Protein AF-A0A954I321-F1 (afdb_monomer_lite)

Structure (mmCIF, N/CA/C/O backbone):
data_AF-A0A954I321-F1
#
_entry.id   AF-A0A954I321-F1
#
loop_
_atom_site.group_PDB
_atom_site.id
_atom_site.type_symbol
_atom_site.label_atom_id
_atom_site.label_alt_id
_atom_site.label_comp_id
_atom_site.label_asym_id
_atom_site.label_entity_id
_atom_site.label_seq_id
_atom_site.pdbx_PDB_ins_code
_atom_site.Cartn_x
_atom_site.Cartn_y
_atom_site.Cartn_z
_atom_site.occupancy
_atom_site.B_iso_or_equiv
_atom_site.auth_seq_id
_atom_site.auth_comp_id
_atom_site.auth_asym_id
_atom_site.auth_atom_id
_atom_site.pdbx_PDB_model_num
ATOM 1 N N . MET A 1 1 ? -7.461 12.274 30.705 1.00 54.62 1 MET A N 1
ATOM 2 C CA . MET A 1 1 ? -8.128 13.577 30.945 1.00 54.62 1 MET A CA 1
ATOM 3 C C . MET A 1 1 ? -9.651 13.467 30.962 1.00 54.62 1 MET A C 1
ATOM 5 O O . MET A 1 1 ? -10.232 14.016 31.884 1.00 54.62 1 MET A O 1
ATOM 9 N N . GLN A 1 2 ? -10.307 12.741 30.042 1.00 60.50 2 GLN A N 1
ATOM 10 C CA . GLN A 1 2 ? -11.775 12.579 30.062 1.00 60.50 2 GLN A CA 1
ATOM 11 C C . GLN A 1 2 ? -12.309 11.975 31.377 1.00 60.50 2 GLN A C 1
ATOM 13 O O . GLN A 1 2 ? -13.097 12.631 32.052 1.00 60.50 2 GLN A O 1
ATOM 18 N N . HIS A 1 3 ? -11.815 10.805 31.808 1.00 60.19 3 HIS A N 1
ATOM 19 C CA . HIS A 1 3 ? -12.262 10.179 33.068 1.00 60.19 3 HIS A CA 1
ATOM 20 C C . HIS A 1 3 ? -11.959 11.001 34.330 1.00 60.19 3 HIS A C 1
ATOM 22 O O . HIS A 1 3 ? -12.597 10.816 35.358 1.00 60.19 3 HIS A O 1
ATOM 28 N N . SER A 1 4 ? -11.004 11.929 34.267 1.00 68.81 4 SER A N 1
ATOM 29 C CA . SER A 1 4 ? -10.646 12.781 35.406 1.00 68.81 4 SER A CA 1
ATOM 30 C C . SER A 1 4 ? -11.582 13.983 35.568 1.00 68.81 4 SER A C 1
ATOM 32 O O . SER A 1 4 ? -11.645 14.549 36.652 1.00 68.81 4 SER A O 1
ATOM 34 N N . VAL A 1 5 ? -12.274 14.396 34.497 1.00 75.25 5 VAL A N 1
ATOM 35 C CA . VAL A 1 5 ? -13.103 15.616 34.469 1.00 75.25 5 VAL A CA 1
ATOM 36 C C . VAL A 1 5 ? -14.595 15.290 34.342 1.00 75.25 5 VAL A C 1
ATOM 38 O O . VAL A 1 5 ? -15.417 15.978 34.940 1.00 75.25 5 VAL A O 1
ATOM 41 N N . ALA A 1 6 ? -14.961 14.250 33.586 1.00 79.75 6 ALA A N 1
ATOM 42 C CA . ALA A 1 6 ? -16.349 13.825 33.395 1.00 79.75 6 ALA A CA 1
ATOM 43 C C . ALA A 1 6 ? -16.426 12.322 33.041 1.00 79.75 6 ALA A C 1
ATOM 45 O O . ALA A 1 6 ? -16.662 11.989 31.878 1.00 79.75 6 ALA A O 1
ATOM 46 N N . PRO A 1 7 ? -16.216 11.415 34.015 1.00 75.25 7 PRO A N 1
ATOM 47 C CA . PRO A 1 7 ? -16.131 9.970 33.773 1.00 75.25 7 PRO A CA 1
ATOM 48 C C . PRO A 1 7 ? -17.403 9.359 33.180 1.00 75.25 7 PRO A C 1
ATOM 50 O O . PRO A 1 7 ? -17.304 8.435 32.390 1.00 75.25 7 PRO A O 1
ATOM 53 N N . GLU A 1 8 ? -18.571 9.920 33.490 1.00 82.69 8 GLU A N 1
ATOM 54 C CA . GLU A 1 8 ? -19.870 9.406 33.031 1.00 82.69 8 GLU A CA 1
ATOM 55 C C . GLU A 1 8 ? -20.258 9.863 31.613 1.00 82.69 8 GLU A C 1
ATOM 57 O O . GLU A 1 8 ? -21.309 9.482 31.096 1.00 82.69 8 GLU A O 1
ATOM 62 N N . ARG A 1 9 ? -19.475 10.747 30.973 1.00 88.62 9 ARG A N 1
ATOM 63 C CA . ARG A 1 9 ? -19.802 11.233 29.623 1.00 88.62 9 ARG A CA 1
ATOM 64 C C . ARG A 1 9 ? -19.187 10.309 28.568 1.00 88.62 9 ARG A C 1
ATOM 66 O O . ARG A 1 9 ? -17.966 10.140 28.593 1.00 88.62 9 ARG A O 1
ATOM 73 N N . PRO A 1 10 ? -19.973 9.808 27.593 1.00 91.50 10 PRO A N 1
ATOM 74 C CA . PRO A 1 10 ? -19.433 9.012 26.494 1.00 91.50 10 PRO A CA 1
ATOM 75 C C . PRO A 1 10 ? -18.486 9.849 25.624 1.00 91.50 10 PRO A C 1
ATOM 77 O O . PRO A 1 10 ? -18.586 11.081 25.586 1.00 91.50 10 PRO A O 1
ATOM 80 N N . PHE A 1 11 ? -17.581 9.179 24.905 1.00 92.06 11 PHE A N 1
ATOM 81 C CA . PHE A 1 11 ? -16.693 9.826 23.939 1.00 92.06 11 PHE A CA 1
ATOM 82 C C . PHE A 1 11 ? -17.147 9.630 22.493 1.00 92.06 11 PHE A C 1
ATOM 84 O O . PHE A 1 11 ? -17.807 8.656 22.143 1.00 92.06 11 PHE A O 1
ATOM 91 N N . LEU A 1 12 ? -16.708 10.559 21.646 1.00 94.06 12 LEU A N 1
ATOM 92 C CA . LEU A 1 12 ? -16.596 10.372 20.207 1.00 94.06 12 LEU A CA 1
ATOM 93 C C . LEU A 1 12 ? -15.129 10.584 19.840 1.00 94.06 12 LEU A C 1
ATOM 95 O O . LEU A 1 12 ? -14.577 11.653 20.103 1.00 94.06 12 LEU A O 1
ATOM 99 N N . LEU A 1 13 ? -14.511 9.581 19.221 1.00 94.06 13 LEU A N 1
ATOM 100 C CA . LEU A 1 13 ? -13.160 9.677 18.685 1.00 94.06 13 LEU A CA 1
ATOM 101 C C . LEU A 1 13 ? -13.208 9.503 17.171 1.00 94.06 13 LEU A C 1
ATOM 103 O O . LEU A 1 13 ? -13.603 8.451 16.676 1.00 94.06 13 LEU A O 1
ATOM 107 N N . TYR A 1 14 ? -12.763 10.528 16.447 1.00 95.06 14 TYR A N 1
ATOM 108 C CA . TYR A 1 14 ? -12.500 10.433 15.018 1.00 95.06 14 TYR A CA 1
ATOM 109 C C . TYR A 1 14 ? -10.992 10.346 14.795 1.00 95.06 14 TYR A C 1
ATOM 111 O O . TYR A 1 14 ? -10.272 11.331 14.960 1.00 95.06 14 TYR A O 1
ATOM 119 N N . PHE A 1 15 ? -10.515 9.148 14.467 1.00 94.12 15 PHE A N 1
ATOM 120 C CA . PHE A 1 15 ? -9.099 8.866 14.259 1.00 94.12 15 PHE A CA 1
ATOM 121 C C . PHE A 1 15 ? -8.835 8.606 12.774 1.00 94.12 15 PHE A C 1
ATOM 123 O O . PHE A 1 15 ? -9.161 7.540 12.260 1.00 94.12 15 PHE A O 1
ATOM 130 N N . SER A 1 16 ? -8.268 9.600 12.086 1.00 93.31 16 SER A N 1
ATOM 131 C CA . SER A 1 16 ? -7.937 9.551 10.656 1.00 93.31 16 SER A CA 1
ATOM 132 C C . SER A 1 16 ? -6.435 9.755 10.461 1.00 93.31 16 SER A C 1
ATOM 134 O O . SER A 1 16 ? -5.912 10.863 10.563 1.00 93.31 16 SER A O 1
ATOM 136 N N . THR A 1 17 ? -5.711 8.662 10.232 1.00 90.31 17 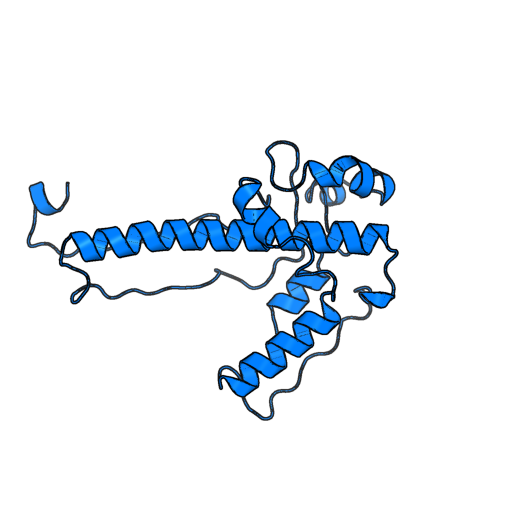THR A N 1
ATOM 137 C CA . THR A 1 17 ? -4.273 8.715 9.945 1.00 90.31 17 THR A CA 1
ATOM 138 C C . THR A 1 17 ? -4.029 9.062 8.482 1.00 90.31 17 THR A C 1
ATOM 140 O O . THR A 1 17 ? -4.807 8.668 7.624 1.00 90.31 17 THR A O 1
ATOM 143 N N . GLY A 1 18 ? -2.895 9.695 8.171 1.00 89.81 18 GLY A N 1
ATOM 144 C CA . GLY A 1 18 ? -2.443 9.833 6.779 1.00 89.81 18 GLY A CA 1
ATOM 145 C C . GLY A 1 18 ? -1.926 8.525 6.159 1.00 89.81 18 GLY A C 1
ATOM 146 O O . GLY A 1 18 ? -1.677 8.473 4.961 1.00 89.81 18 GLY A O 1
ATOM 147 N N . GLY A 1 19 ? -1.733 7.469 6.959 1.00 91.50 19 GLY A N 1
ATOM 148 C CA . GLY A 1 19 ? -1.255 6.176 6.474 1.00 91.50 19 GLY A CA 1
ATOM 149 C C . GLY A 1 19 ? -2.365 5.376 5.776 1.00 91.50 19 GLY A C 1
ATOM 150 O O . GLY A 1 19 ? -3.478 5.323 6.288 1.00 91.50 19 GLY A O 1
ATOM 151 N N . ALA A 1 20 ? -2.134 4.736 4.628 1.00 92.50 20 ALA A N 1
ATOM 152 C CA . ALA A 1 20 ? -0.874 4.625 3.879 1.00 92.50 20 ALA A CA 1
ATOM 153 C C . ALA A 1 20 ? -0.855 5.480 2.588 1.00 92.50 20 ALA A C 1
ATOM 155 O O . ALA A 1 20 ? -0.473 4.979 1.530 1.00 92.50 20 ALA A O 1
ATOM 156 N N . HIS A 1 21 ? -1.277 6.751 2.652 1.00 94.88 21 HIS A N 1
ATOM 157 C CA . HIS A 1 21 ? -1.153 7.683 1.523 1.00 94.88 21 HIS A CA 1
ATOM 158 C C . HIS A 1 21 ? 0.319 8.024 1.250 1.00 94.88 21 HIS A C 1
ATOM 160 O O . HIS A 1 21 ? 1.161 7.989 2.147 1.00 94.88 21 HIS A O 1
ATOM 166 N N . ALA A 1 22 ? 0.638 8.379 0.007 1.00 94.38 22 ALA A N 1
ATOM 167 C CA . ALA A 1 22 ? 1.974 8.821 -0.365 1.00 94.38 22 ALA A CA 1
ATOM 168 C C . ALA A 1 22 ? 2.365 10.181 0.262 1.00 94.38 22 ALA A C 1
ATOM 170 O O . ALA A 1 22 ? 1.492 11.001 0.560 1.00 94.38 22 ALA A O 1
ATOM 171 N N . PRO A 1 23 ? 3.669 10.479 0.404 1.00 96.12 23 PRO A N 1
ATOM 172 C CA . PRO A 1 23 ? 4.803 9.609 0.088 1.00 96.12 23 PRO A CA 1
ATOM 173 C C . PRO A 1 23 ? 4.871 8.398 1.025 1.00 96.12 23 PRO A C 1
ATOM 175 O O . PRO A 1 23 ? 4.590 8.500 2.217 1.00 96.12 23 PRO A O 1
ATOM 178 N N . LEU A 1 24 ? 5.221 7.234 0.476 1.00 97.50 24 LEU A N 1
ATOM 179 C CA . LEU A 1 24 ? 5.268 6.007 1.268 1.00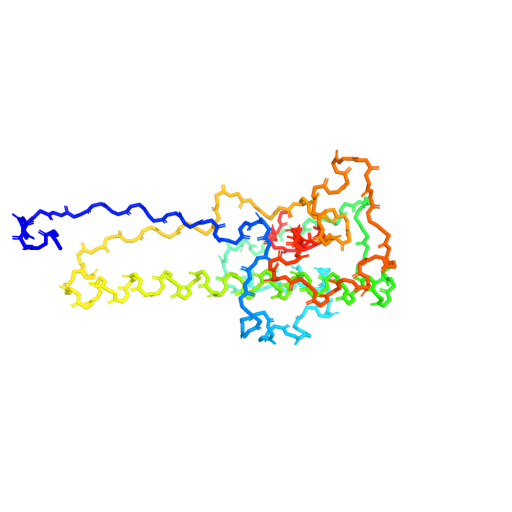 97.50 24 LEU A CA 1
ATOM 180 C C . LEU A 1 24 ? 6.516 6.029 2.153 1.00 97.50 24 LEU A C 1
ATOM 182 O O . LEU A 1 24 ? 7.622 5.772 1.677 1.00 97.50 24 LEU A O 1
ATOM 186 N N . HIS A 1 25 ? 6.331 6.336 3.437 1.00 96.75 25 HIS A N 1
ATOM 187 C CA . HIS A 1 25 ? 7.399 6.425 4.433 1.00 96.75 25 HIS A CA 1
ATOM 188 C C . HIS A 1 25 ? 7.128 5.494 5.603 1.00 96.75 25 HIS A C 1
ATOM 190 O O . HIS A 1 25 ? 6.098 5.582 6.268 1.00 96.75 25 HIS A O 1
ATOM 196 N N . VAL A 1 26 ? 8.073 4.600 5.877 1.00 97.31 26 VAL A N 1
ATOM 197 C CA . VAL A 1 26 ? 7.963 3.649 6.981 1.00 97.31 26 VAL A CA 1
ATOM 198 C C . VAL A 1 26 ? 9.353 3.150 7.388 1.00 97.31 26 VAL A C 1
ATOM 200 O O . VAL A 1 26 ? 10.191 2.919 6.513 1.00 97.31 26 VAL A O 1
ATOM 203 N N . PRO A 1 27 ? 9.629 2.930 8.691 1.00 97.00 27 PRO A N 1
ATOM 204 C CA . PRO A 1 27 ? 10.895 2.337 9.105 1.00 97.00 27 PRO A CA 1
ATOM 205 C C . PRO A 1 27 ? 11.156 1.001 8.402 1.00 97.00 27 PRO A C 1
ATOM 207 O O . PRO A 1 27 ? 10.253 0.169 8.287 1.00 97.00 27 PRO A O 1
ATOM 210 N N . ALA A 1 28 ? 12.410 0.764 8.005 1.00 97.00 28 ALA A N 1
ATOM 211 C CA . ALA A 1 28 ? 12.809 -0.412 7.227 1.00 97.00 28 ALA A CA 1
ATOM 212 C C . ALA A 1 28 ? 12.373 -1.744 7.860 1.00 97.00 28 ALA A C 1
ATOM 214 O O . ALA A 1 28 ? 11.998 -2.669 7.153 1.00 97.00 28 ALA A O 1
ATOM 215 N N . ALA A 1 29 ? 12.328 -1.828 9.194 1.00 98.00 29 ALA A N 1
ATOM 216 C CA . ALA A 1 29 ? 11.867 -3.019 9.909 1.00 98.00 29 ALA A CA 1
ATOM 217 C C . ALA A 1 29 ? 10.419 -3.442 9.573 1.00 98.00 29 ALA A C 1
ATOM 219 O O . ALA A 1 29 ? 10.058 -4.592 9.816 1.00 98.00 29 ALA A O 1
ATOM 220 N N . TRP A 1 30 ? 9.589 -2.542 9.037 1.00 98.50 30 TRP A N 1
ATOM 221 C CA . TRP A 1 30 ? 8.242 -2.861 8.562 1.00 98.50 30 TRP A CA 1
ATOM 222 C C . TRP A 1 30 ? 8.233 -3.267 7.094 1.00 98.50 30 TRP A C 1
ATOM 224 O O . TRP A 1 30 ? 7.690 -4.315 6.765 1.00 98.50 30 TRP A O 1
ATOM 234 N N . SER A 1 31 ? 8.856 -2.477 6.215 1.00 98.12 31 SER A N 1
ATOM 235 C CA . SER A 1 31 ? 8.884 -2.776 4.778 1.00 98.12 31 SER A CA 1
ATOM 236 C C . SER A 1 31 ? 9.691 -4.036 4.459 1.00 98.12 31 SER A C 1
ATOM 238 O O . SER A 1 31 ? 9.331 -4.805 3.573 1.00 98.12 31 SER A O 1
ATOM 240 N N . ASP A 1 32 ? 10.746 -4.320 5.222 1.00 98.06 32 ASP A N 1
ATOM 241 C CA . ASP A 1 32 ? 11.617 -5.473 4.995 1.00 98.06 32 ASP A CA 1
ATOM 242 C C . ASP A 1 32 ? 10.954 -6.821 5.299 1.00 98.06 32 ASP A C 1
ATOM 244 O O . ASP A 1 32 ? 11.381 -7.838 4.751 1.00 98.06 32 ASP A O 1
ATOM 248 N N . LYS A 1 33 ? 9.870 -6.843 6.089 1.00 98.56 33 LYS A N 1
ATOM 249 C CA . LYS A 1 33 ? 9.038 -8.045 6.302 1.00 98.56 33 LYS A CA 1
ATOM 250 C C . LYS A 1 33 ? 8.429 -8.565 4.999 1.00 98.56 33 LYS A C 1
ATOM 252 O O . LYS A 1 33 ? 8.133 -9.755 4.882 1.00 98.56 33 LYS A O 1
ATOM 257 N N . TYR A 1 34 ? 8.247 -7.669 4.031 1.00 98.69 34 TYR A N 1
ATOM 258 C CA . TYR A 1 34 ? 7.591 -7.952 2.763 1.00 98.69 34 TYR A CA 1
ATOM 259 C C . TYR A 1 34 ? 8.563 -8.279 1.630 1.00 98.69 34 TYR A C 1
ATOM 261 O O . TYR A 1 34 ? 8.098 -8.583 0.534 1.00 98.69 34 TYR A O 1
ATOM 269 N N . LYS A 1 35 ? 9.880 -8.293 1.885 1.00 98.31 35 LYS A N 1
ATOM 270 C CA . LYS A 1 35 ? 10.901 -8.634 0.883 1.00 98.31 35 LYS A CA 1
ATOM 271 C C . LYS A 1 35 ? 10.545 -9.913 0.117 1.00 98.31 35 LYS A C 1
ATOM 273 O O . LYS A 1 35 ? 10.383 -10.980 0.714 1.00 98.31 35 LYS A O 1
ATOM 278 N N . GLY A 1 36 ? 10.398 -9.787 -1.201 1.00 98.19 36 GLY A N 1
ATOM 279 C CA . GLY A 1 36 ? 10.095 -10.877 -2.133 1.00 98.19 36 GLY A CA 1
ATOM 280 C C . GLY A 1 36 ? 8.644 -11.375 -2.119 1.00 98.19 36 GLY A C 1
ATOM 281 O O . GLY A 1 36 ? 8.295 -12.301 -2.849 1.00 98.19 36 GLY A O 1
ATOM 282 N N . LYS A 1 37 ? 7.752 -10.786 -1.309 1.00 98.44 37 LYS A N 1
ATOM 283 C CA . LYS A 1 37 ? 6.327 -11.179 -1.260 1.00 98.44 37 LYS A CA 1
ATOM 284 C C . LYS A 1 37 ? 5.543 -10.730 -2.493 1.00 98.44 37 LYS A C 1
ATOM 286 O O . LYS A 1 37 ? 4.462 -11.257 -2.743 1.00 98.44 37 LYS A O 1
ATOM 291 N N . PHE A 1 38 ? 6.089 -9.785 -3.255 1.00 98.44 38 PHE A N 1
ATOM 292 C CA . PHE A 1 38 ? 5.440 -9.168 -4.411 1.00 98.44 38 PHE A CA 1
ATOM 293 C C . PHE A 1 38 ? 6.109 -9.514 -5.752 1.00 98.44 38 PHE A C 1
ATOM 295 O O . PHE A 1 38 ? 5.680 -9.021 -6.792 1.00 98.44 38 PHE A O 1
ATOM 302 N N . ASP A 1 39 ? 7.087 -10.426 -5.762 1.00 98.38 39 ASP A N 1
ATOM 303 C CA . ASP A 1 39 ? 7.827 -10.825 -6.974 1.00 98.38 39 ASP A CA 1
ATOM 304 C C . ASP A 1 39 ? 6.945 -11.536 -8.019 1.00 98.38 39 ASP A C 1
ATOM 306 O O . ASP A 1 39 ? 7.252 -11.548 -9.214 1.00 98.38 39 ASP A O 1
ATOM 310 N N . GLY A 1 40 ? 5.811 -12.096 -7.578 1.00 97.81 40 GLY A N 1
ATOM 311 C CA . GLY A 1 40 ? 4.795 -12.693 -8.451 1.00 97.81 40 GLY A CA 1
ATOM 312 C C . GLY A 1 40 ? 4.004 -11.676 -9.283 1.00 97.81 40 GLY A C 1
ATOM 313 O O . GLY A 1 40 ? 3.345 -12.068 -10.246 1.00 97.81 40 GLY A O 1
ATOM 314 N N . GLY A 1 41 ? 4.082 -10.385 -8.944 1.00 98.25 41 GLY A N 1
ATOM 315 C CA . GLY A 1 41 ? 3.498 -9.304 -9.729 1.00 98.25 41 GLY A CA 1
ATOM 316 C C . GLY A 1 41 ? 2.000 -9.073 -9.552 1.00 98.25 41 GLY A C 1
ATOM 317 O O . GLY A 1 41 ? 1.251 -9.909 -9.038 1.00 98.25 41 GLY A O 1
ATOM 318 N N . TRP A 1 42 ? 1.548 -7.912 -10.029 1.00 98.12 42 TRP A N 1
ATOM 319 C CA . TRP A 1 42 ? 0.161 -7.463 -9.893 1.00 98.12 42 TRP A CA 1
ATOM 320 C C . TRP A 1 42 ? -0.850 -8.351 -10.627 1.00 98.12 42 TRP A C 1
ATOM 322 O O . TRP A 1 42 ? -1.943 -8.573 -10.110 1.00 98.12 42 TRP A O 1
ATOM 332 N N . ASP A 1 43 ? -0.502 -8.913 -11.791 1.00 98.06 43 ASP A N 1
ATOM 333 C CA . ASP A 1 43 ? -1.406 -9.787 -12.553 1.00 98.06 43 ASP A CA 1
ATOM 334 C C . ASP A 1 43 ? -1.743 -11.079 -11.785 1.00 98.06 43 ASP A C 1
ATOM 336 O O . ASP A 1 43 ? -2.886 -11.547 -11.812 1.00 98.06 43 ASP A O 1
ATOM 340 N N . ALA A 1 44 ? -0.756 -11.664 -11.097 1.00 98.12 44 ALA A N 1
ATOM 341 C CA . ALA A 1 44 ? -0.952 -12.852 -10.272 1.00 98.12 44 ALA A CA 1
ATOM 342 C C . ALA A 1 44 ? -1.666 -12.501 -8.961 1.00 98.12 44 ALA A C 1
ATOM 344 O O . ALA A 1 44 ? -2.648 -13.157 -8.609 1.00 98.12 44 ALA A O 1
ATOM 345 N N . MET A 1 45 ? -1.232 -11.426 -8.294 1.00 98.25 45 MET A N 1
ATOM 346 C CA . MET A 1 45 ? -1.832 -10.938 -7.050 1.00 98.25 45 MET A CA 1
ATOM 347 C C . MET A 1 45 ? -3.328 -10.648 -7.219 1.00 98.25 45 MET A C 1
ATOM 349 O O . MET A 1 45 ? -4.141 -11.097 -6.416 1.00 98.25 45 MET A O 1
ATOM 353 N N . ARG A 1 46 ? -3.723 -9.987 -8.314 1.00 97.88 46 ARG A N 1
ATOM 354 C CA . ARG A 1 46 ? -5.131 -9.692 -8.614 1.00 97.88 46 ARG A CA 1
ATOM 355 C C . ARG A 1 46 ? -5.981 -10.965 -8.718 1.00 97.88 46 ARG A C 1
ATOM 357 O O . ARG A 1 46 ? -7.082 -11.037 -8.174 1.00 97.88 46 ARG A O 1
ATOM 364 N N . LYS A 1 47 ? -5.467 -12.008 -9.382 1.00 98.12 47 LYS A N 1
ATOM 365 C CA . LYS A 1 47 ? -6.149 -13.314 -9.482 1.00 98.12 47 LYS A CA 1
ATOM 366 C C . LYS A 1 47 ? -6.244 -14.010 -8.124 1.00 98.12 47 LYS A C 1
ATOM 368 O O . LYS A 1 47 ? -7.279 -14.606 -7.822 1.00 98.12 47 LYS A O 1
ATOM 373 N N . GLU A 1 48 ? -5.190 -13.928 -7.313 1.00 98.19 48 GLU A N 1
ATOM 374 C CA . GLU A 1 48 ? -5.173 -14.486 -5.960 1.00 98.19 48 GLU A CA 1
ATOM 375 C C . GLU A 1 48 ? -6.215 -13.805 -5.063 1.00 98.19 48 GLU A C 1
ATOM 377 O O . GLU A 1 48 ? -7.047 -14.490 -4.462 1.00 98.19 48 GLU A O 1
ATOM 382 N N . ILE A 1 49 ? -6.219 -12.467 -5.017 1.00 98.06 49 ILE A N 1
ATOM 383 C CA . ILE A 1 49 ? -7.176 -11.676 -4.232 1.00 98.06 49 ILE A CA 1
ATOM 384 C C . ILE A 1 49 ? -8.602 -12.013 -4.660 1.00 98.06 49 ILE A C 1
ATOM 386 O O . ILE A 1 49 ? -9.441 -12.300 -3.808 1.00 98.06 49 ILE A O 1
ATOM 390 N N . PHE A 1 50 ? -8.869 -12.079 -5.965 1.00 98.56 50 PHE A N 1
ATOM 391 C CA . PHE A 1 50 ? -10.194 -12.407 -6.486 1.00 98.56 50 PHE A CA 1
ATOM 392 C C . PHE A 1 50 ? -10.673 -13.790 -6.028 1.00 98.56 50 PHE A C 1
ATOM 394 O O . PHE A 1 50 ? -11.797 -13.947 -5.545 1.00 98.56 50 PHE A O 1
ATOM 401 N N . ALA A 1 51 ? -9.808 -14.803 -6.134 1.00 98.38 51 ALA A N 1
ATOM 402 C CA . ALA A 1 51 ? -10.119 -16.155 -5.684 1.00 98.38 51 ALA A CA 1
ATOM 403 C C . ALA A 1 51 ? -10.361 -16.211 -4.165 1.00 98.38 51 ALA A C 1
ATOM 405 O O . ALA A 1 51 ? -11.293 -16.880 -3.708 1.00 98.38 51 ALA A O 1
ATOM 406 N N . ARG A 1 52 ? -9.563 -15.477 -3.379 1.00 98.31 52 ARG A N 1
ATOM 407 C CA . ARG A 1 52 ? -9.707 -15.379 -1.920 1.00 98.31 52 ARG A CA 1
ATOM 408 C C . ARG A 1 52 ? -10.998 -14.671 -1.519 1.00 98.31 52 ARG A C 1
ATOM 410 O O . ARG A 1 52 ? -11.718 -15.200 -0.677 1.00 98.31 52 ARG A O 1
ATOM 417 N N . GLN A 1 53 ? -11.332 -13.547 -2.153 1.00 98.12 53 GLN A N 1
ATOM 418 C CA . GLN A 1 53 ? -12.585 -12.825 -1.921 1.00 98.12 53 GLN A CA 1
ATOM 419 C C . GLN A 1 53 ? -13.806 -13.700 -2.243 1.00 98.12 53 GLN A C 1
ATOM 421 O O . GLN A 1 53 ? -14.743 -13.746 -1.445 1.00 98.12 53 GLN A O 1
ATOM 426 N N . LYS A 1 54 ? -13.782 -14.465 -3.348 1.00 97.94 54 LYS A N 1
ATOM 427 C CA . LYS A 1 54 ? -14.846 -15.439 -3.668 1.00 97.94 54 LYS A CA 1
ATOM 428 C C . LYS A 1 54 ? -14.973 -16.530 -2.614 1.00 97.94 54 LYS A C 1
ATOM 430 O O . LYS A 1 54 ? -16.081 -16.851 -2.192 1.00 97.94 54 LYS A O 1
ATOM 435 N N . LYS A 1 55 ? -13.846 -17.109 -2.191 1.00 98.12 55 LYS A N 1
ATOM 436 C CA . LYS A 1 55 ? -13.824 -18.158 -1.162 1.00 98.12 55 LYS A CA 1
ATOM 437 C C . LYS A 1 55 ? -14.354 -17.645 0.181 1.00 98.12 55 LYS A C 1
ATOM 439 O O . LYS A 1 55 ? -15.041 -18.388 0.872 1.00 98.12 55 LYS A O 1
ATOM 444 N N . ALA A 1 56 ? -14.051 -16.394 0.525 1.00 98.00 56 ALA A N 1
ATOM 445 C CA . ALA A 1 56 ? -14.500 -15.740 1.751 1.00 98.00 56 ALA A CA 1
ATOM 446 C C . ALA A 1 56 ? -15.949 -15.218 1.687 1.00 98.00 56 ALA A C 1
ATOM 448 O O . ALA A 1 56 ? -16.485 -14.813 2.711 1.00 98.00 56 ALA A O 1
ATOM 449 N N . GLY A 1 57 ? -16.586 -15.214 0.510 1.00 97.75 57 GLY A N 1
ATOM 450 C CA . GLY A 1 57 ? -17.936 -14.667 0.333 1.00 97.75 57 GLY A CA 1
ATOM 451 C C . GLY A 1 57 ? -18.007 -13.137 0.362 1.00 97.75 57 GLY A C 1
ATOM 452 O O . GLY A 1 57 ? -19.096 -12.595 0.509 1.00 97.75 57 GLY A O 1
ATOM 453 N N . ILE A 1 58 ? -16.869 -12.448 0.209 1.00 97.06 58 ILE A N 1
ATOM 454 C CA . ILE A 1 58 ? -16.794 -10.976 0.150 1.00 97.06 58 ILE A CA 1
ATOM 455 C C . ILE A 1 58 ? -17.408 -10.460 -1.158 1.00 97.06 58 ILE A C 1
ATOM 457 O O . ILE A 1 58 ? -18.057 -9.419 -1.173 1.00 97.06 58 ILE A O 1
ATOM 461 N N . ILE A 1 59 ? -17.226 -11.204 -2.254 1.00 97.75 59 ILE A N 1
ATOM 462 C CA . ILE A 1 59 ? -17.806 -10.890 -3.565 1.00 97.75 59 ILE A CA 1
ATOM 463 C C . ILE A 1 59 ? -18.718 -12.028 -4.054 1.00 97.75 59 ILE A C 1
ATOM 465 O O . ILE A 1 59 ? -18.525 -13.183 -3.651 1.00 97.75 59 ILE A O 1
ATOM 469 N N . PRO A 1 60 ? -19.676 -11.751 -4.962 1.00 97.50 60 PRO A N 1
ATOM 470 C CA . PRO A 1 60 ? -20.541 -12.777 -5.539 1.00 97.50 60 PRO A CA 1
ATOM 471 C C . PRO A 1 60 ? -19.769 -13.915 -6.225 1.00 97.50 60 PRO A C 1
ATOM 473 O O . PRO A 1 60 ? -18.729 -13.713 -6.858 1.00 97.50 60 PRO A O 1
ATOM 476 N N . LYS A 1 61 ? -20.302 -15.142 -6.155 1.00 96.12 61 LYS A N 1
ATOM 477 C CA . LYS A 1 61 ? -19.676 -16.326 -6.781 1.00 96.12 61 LYS A CA 1
ATOM 478 C C . LYS A 1 61 ? -19.569 -16.196 -8.305 1.00 96.12 61 LYS A C 1
ATOM 480 O O . LYS A 1 61 ? -18.601 -16.679 -8.897 1.00 96.12 61 LYS A O 1
ATOM 485 N N . ASP A 1 62 ? -20.530 -15.521 -8.923 1.00 96.88 62 ASP A N 1
ATOM 486 C CA . ASP A 1 62 ? -20.621 -15.225 -10.354 1.00 96.88 62 ASP A CA 1
ATOM 487 C C . ASP A 1 62 ? -19.935 -13.909 -10.756 1.00 96.88 62 ASP A C 1
ATOM 489 O O . ASP A 1 62 ? -19.929 -13.569 -11.942 1.00 96.88 62 ASP A O 1
ATOM 493 N N . ALA A 1 63 ? -19.294 -13.203 -9.811 1.00 97.44 63 ALA A N 1
ATOM 494 C CA . ALA A 1 63 ? -18.488 -12.026 -10.118 1.00 97.44 63 ALA A CA 1
ATOM 495 C C . ALA A 1 63 ? -17.459 -12.350 -11.211 1.00 97.44 63 ALA A C 1
ATOM 497 O O . ALA A 1 63 ? -16.913 -13.462 -11.273 1.00 97.44 63 ALA A O 1
ATOM 498 N N . LYS A 1 64 ? -17.175 -11.367 -12.062 1.00 96.06 64 LYS A N 1
ATOM 499 C CA . LYS A 1 64 ? -16.189 -11.455 -13.141 1.00 96.06 64 LYS A CA 1
ATOM 500 C C . LYS A 1 64 ? -15.057 -10.488 -12.840 1.00 96.06 64 LYS A C 1
ATOM 502 O O . LYS A 1 64 ? -15.315 -9.362 -12.434 1.00 96.06 64 LYS A O 1
ATOM 507 N N . LEU A 1 65 ? -13.824 -10.937 -13.037 1.00 96.88 65 LEU A N 1
ATOM 508 C CA . LEU A 1 65 ? -12.660 -10.082 -12.865 1.00 96.88 65 LEU A CA 1
ATOM 509 C C . LEU A 1 65 ? -12.540 -9.154 -14.078 1.00 96.88 65 LEU A C 1
ATOM 511 O O . LEU A 1 65 ? -12.582 -9.643 -15.211 1.00 96.88 65 LEU A O 1
ATOM 515 N N . THR A 1 66 ? -12.410 -7.844 -13.857 1.00 95.00 66 THR A N 1
ATOM 516 C CA . THR A 1 66 ? -12.209 -6.899 -14.964 1.00 95.00 66 THR A CA 1
ATOM 517 C C . THR A 1 66 ? -10.859 -7.148 -15.643 1.00 95.00 66 THR A C 1
ATOM 519 O O . THR A 1 66 ? -9.903 -7.648 -15.035 1.00 95.00 66 THR A O 1
ATOM 522 N N . LYS A 1 67 ? -10.799 -6.851 -16.946 1.00 94.31 67 LYS A N 1
ATOM 523 C CA . LYS A 1 67 ? -9.562 -6.960 -17.725 1.00 94.31 67 LYS A CA 1
ATOM 524 C C . LYS A 1 67 ? -8.594 -5.840 -17.340 1.00 94.31 67 LYS A C 1
ATOM 526 O O . LYS A 1 67 ? -9.011 -4.797 -16.850 1.00 94.31 67 LYS A O 1
ATOM 531 N N . ARG A 1 68 ? -7.307 -6.056 -17.606 1.00 95.00 68 ARG A N 1
ATOM 532 C CA . ARG A 1 68 ? -6.311 -4.987 -17.536 1.00 95.00 68 ARG A CA 1
ATOM 533 C C . ARG A 1 68 ? -6.582 -3.967 -18.643 1.00 95.00 68 ARG A C 1
ATOM 535 O O . ARG A 1 68 ? -6.941 -4.369 -19.749 1.00 95.00 68 ARG A O 1
ATOM 542 N N . GLU A 1 69 ? -6.389 -2.687 -18.353 1.00 92.69 69 GLU A N 1
ATOM 543 C CA . GLU A 1 69 ? -6.367 -1.647 -19.385 1.00 92.69 69 GLU A CA 1
ATOM 544 C C . GLU A 1 69 ? -5.127 -1.792 -20.275 1.00 92.69 69 GLU A C 1
ATOM 546 O O . GLU A 1 69 ? -4.037 -2.105 -19.789 1.00 92.69 69 GLU A O 1
ATOM 551 N N . ASP A 1 70 ? -5.279 -1.536 -21.577 1.00 92.19 70 ASP A N 1
ATOM 552 C CA . ASP A 1 70 ? -4.217 -1.766 -22.571 1.00 92.19 70 ASP A CA 1
ATOM 553 C C . ASP A 1 70 ? -3.001 -0.849 -22.350 1.00 92.19 70 ASP A C 1
ATOM 555 O O . ASP A 1 70 ? -1.870 -1.219 -22.658 1.00 92.19 70 ASP A O 1
ATOM 559 N N . ALA A 1 71 ? -3.225 0.333 -21.766 1.00 91.56 71 ALA A N 1
ATOM 560 C CA . ALA A 1 71 ? -2.172 1.286 -21.421 1.00 91.56 71 ALA A CA 1
ATOM 561 C C . ALA A 1 71 ? -1.296 0.831 -20.238 1.00 91.56 71 ALA A C 1
ATOM 563 O O . ALA A 1 71 ? -0.231 1.406 -20.012 1.00 91.56 71 ALA A O 1
ATOM 564 N N . MET A 1 72 ? -1.726 -0.180 -19.474 1.00 95.31 72 MET A N 1
ATOM 565 C CA . MET A 1 72 ? -0.976 -0.681 -18.329 1.00 95.31 72 MET A CA 1
ATOM 566 C C . MET A 1 72 ? -0.130 -1.903 -18.713 1.00 95.31 72 MET A C 1
ATOM 568 O O . MET A 1 72 ? -0.671 -2.886 -19.240 1.00 95.31 72 MET A O 1
ATOM 572 N N . PRO A 1 73 ? 1.186 -1.895 -18.423 1.00 96.50 73 PRO A N 1
ATOM 573 C CA . PRO A 1 73 ? 2.055 -3.005 -18.784 1.00 96.50 73 PRO A CA 1
ATOM 574 C C . PRO A 1 73 ? 1.657 -4.297 -18.064 1.00 96.50 73 PRO A C 1
ATOM 576 O O . PRO A 1 73 ? 1.212 -4.299 -16.913 1.00 96.50 73 PRO A O 1
ATOM 579 N N . ALA A 1 74 ? 1.862 -5.426 -18.743 1.00 97.75 74 ALA A N 1
ATOM 580 C CA . ALA A 1 74 ? 1.852 -6.718 -18.070 1.00 97.75 74 ALA A CA 1
ATOM 581 C C . ALA A 1 74 ? 3.057 -6.825 -17.152 1.00 97.75 74 ALA A C 1
ATOM 583 O O . ALA A 1 74 ? 4.146 -6.402 -17.542 1.00 97.75 74 ALA A O 1
ATOM 584 N N . TRP A 1 75 ? 2.902 -7.483 -16.006 1.00 98.25 75 TRP A N 1
ATOM 585 C CA . TRP A 1 75 ? 4.043 -7.810 -15.160 1.00 98.25 75 TRP A CA 1
ATOM 586 C C . TRP A 1 75 ? 5.139 -8.511 -15.965 1.00 98.25 75 TRP A C 1
ATOM 588 O O . TRP A 1 75 ? 6.293 -8.098 -15.944 1.00 98.25 75 TRP A O 1
ATOM 598 N N . ASP A 1 76 ? 4.772 -9.500 -16.781 1.00 98.12 76 ASP A N 1
ATOM 599 C CA . ASP A 1 76 ? 5.727 -10.259 -17.595 1.00 98.12 76 ASP A CA 1
ATOM 600 C C . ASP A 1 76 ? 6.345 -9.477 -18.760 1.00 98.12 76 ASP A C 1
ATOM 602 O O . ASP A 1 76 ? 7.319 -9.945 -19.342 1.00 98.12 76 ASP A O 1
ATOM 606 N N . SER A 1 77 ? 5.829 -8.285 -19.074 1.00 97.94 77 SER A N 1
ATOM 607 C CA . SER A 1 77 ? 6.427 -7.399 -20.082 1.00 97.94 77 SER A CA 1
ATOM 608 C C . SER A 1 77 ? 7.531 -6.496 -19.526 1.00 97.94 77 SER A C 1
ATOM 610 O O . SER A 1 77 ? 8.259 -5.883 -20.301 1.00 97.94 77 SER A O 1
ATOM 612 N N . LEU A 1 78 ? 7.661 -6.415 -18.198 1.00 98.25 78 LEU A N 1
ATOM 613 C CA . LEU A 1 78 ? 8.667 -5.591 -17.535 1.00 98.25 78 LEU A CA 1
ATOM 614 C C . LEU A 1 78 ? 10.056 -6.233 -17.567 1.00 98.25 78 LEU A C 1
ATOM 616 O O . LEU A 1 78 ? 10.192 -7.458 -17.453 1.00 98.25 78 LEU A O 1
ATOM 620 N N . THR A 1 79 ? 11.093 -5.395 -17.606 1.00 98.38 79 THR A N 1
ATOM 621 C CA . THR A 1 79 ? 12.476 -5.846 -17.386 1.00 98.38 79 THR A CA 1
ATOM 622 C C . THR A 1 79 ? 12.685 -6.302 -15.932 1.00 98.38 79 THR A C 1
ATOM 624 O O . THR A 1 79 ? 11.902 -5.937 -15.045 1.00 98.38 79 THR A O 1
ATOM 627 N N . PRO A 1 80 ? 13.740 -7.083 -15.634 1.00 98.12 80 PRO A N 1
ATOM 628 C CA . PRO A 1 80 ? 14.064 -7.472 -14.261 1.00 98.12 80 PRO A CA 1
ATOM 629 C C . PRO A 1 80 ? 14.206 -6.283 -13.295 1.00 98.12 80 PRO A C 1
ATOM 631 O O . PRO A 1 80 ? 13.731 -6.349 -12.162 1.00 98.12 80 PRO A O 1
ATOM 634 N N . GLU A 1 81 ? 14.803 -5.178 -13.740 1.00 98.12 81 GLU A N 1
ATOM 635 C CA . GLU A 1 81 ? 15.014 -3.965 -12.941 1.00 98.12 81 GLU A CA 1
ATOM 636 C C . GLU A 1 81 ? 13.687 -3.268 -12.628 1.00 98.12 81 GLU A C 1
ATOM 638 O O . GLU A 1 81 ? 13.436 -2.892 -11.482 1.00 98.12 81 GLU A O 1
ATOM 643 N N . GLN A 1 82 ? 12.799 -3.170 -13.622 1.00 98.38 82 GLN A N 1
ATOM 644 C CA . GLN A 1 82 ? 11.453 -2.624 -13.451 1.00 98.38 82 GLN A CA 1
ATOM 645 C C . GLN A 1 82 ? 10.625 -3.473 -12.480 1.00 98.38 82 GLN A C 1
ATOM 647 O O . GLN A 1 82 ? 9.981 -2.921 -11.588 1.00 98.38 82 GLN A O 1
ATOM 652 N N . LYS A 1 83 ? 10.686 -4.810 -12.594 1.00 98.62 83 LYS A N 1
ATOM 653 C CA . LYS A 1 83 ? 10.034 -5.729 -11.643 1.00 98.62 83 LYS A CA 1
ATOM 654 C C . LYS A 1 83 ? 10.558 -5.522 -10.229 1.00 98.62 83 LYS A C 1
ATOM 656 O O . LYS A 1 83 ? 9.763 -5.377 -9.305 1.00 98.62 83 LYS A O 1
ATOM 661 N N . ARG A 1 84 ? 11.884 -5.456 -10.060 1.00 98.31 84 ARG A N 1
ATOM 662 C CA . ARG A 1 84 ? 12.527 -5.245 -8.755 1.00 98.31 84 ARG A CA 1
ATOM 663 C C . ARG A 1 84 ? 12.082 -3.929 -8.118 1.00 98.31 84 ARG A C 1
ATOM 665 O O . ARG A 1 84 ? 11.722 -3.912 -6.943 1.00 98.31 84 ARG A O 1
ATOM 672 N N . PHE A 1 85 ? 12.083 -2.839 -8.883 1.00 98.56 85 PHE A N 1
ATOM 673 C CA . PHE A 1 85 ? 11.642 -1.536 -8.394 1.00 98.56 85 PHE A CA 1
ATOM 674 C C . PHE A 1 85 ? 10.153 -1.542 -8.027 1.00 98.56 85 PHE A C 1
ATOM 676 O O . PHE A 1 85 ? 9.785 -1.172 -6.911 1.00 98.56 85 PHE A O 1
ATOM 683 N N . ALA A 1 86 ? 9.295 -2.030 -8.926 1.00 98.38 86 ALA A N 1
ATOM 684 C CA . ALA A 1 86 ? 7.860 -2.084 -8.693 1.00 98.38 86 ALA A CA 1
ATOM 685 C C . ALA A 1 86 ? 7.501 -2.964 -7.486 1.00 98.38 86 ALA A C 1
ATOM 687 O O . ALA A 1 86 ? 6.681 -2.550 -6.667 1.00 98.38 86 ALA A O 1
AT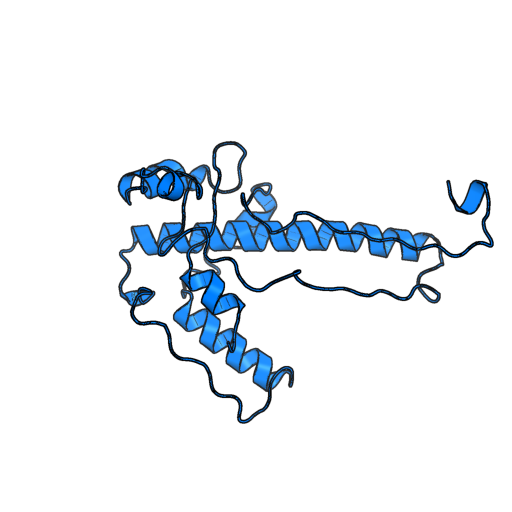OM 688 N N . ALA A 1 87 ? 8.125 -4.135 -7.328 1.00 98.50 87 ALA A N 1
ATOM 689 C CA . ALA A 1 87 ? 7.946 -4.979 -6.148 1.00 98.50 87 ALA A CA 1
ATOM 690 C C . ALA A 1 87 ? 8.349 -4.227 -4.873 1.00 98.50 87 ALA A C 1
ATOM 692 O O . ALA A 1 87 ? 7.549 -4.141 -3.942 1.00 98.50 87 ALA A O 1
ATOM 693 N N . ARG A 1 88 ? 9.526 -3.579 -4.861 1.00 98.50 88 ARG A N 1
ATOM 694 C CA . ARG A 1 88 ? 9.998 -2.832 -3.687 1.00 98.50 88 ARG A CA 1
ATOM 695 C C . ARG A 1 88 ? 9.041 -1.715 -3.273 1.00 98.50 88 ARG A C 1
ATOM 697 O O . ARG A 1 88 ? 8.801 -1.543 -2.081 1.00 98.50 88 ARG A O 1
ATOM 704 N N . THR A 1 89 ? 8.452 -0.980 -4.218 1.00 98.44 89 THR A N 1
ATOM 705 C CA . THR A 1 89 ? 7.457 0.050 -3.865 1.00 98.44 89 THR A CA 1
ATOM 706 C C . THR A 1 89 ? 6.228 -0.532 -3.154 1.00 98.44 89 THR A C 1
ATOM 708 O O . THR A 1 89 ? 5.725 0.075 -2.208 1.00 98.44 89 THR A O 1
ATOM 711 N N . MET A 1 90 ? 5.786 -1.736 -3.538 1.00 98.62 90 MET A N 1
ATOM 712 C CA . MET A 1 90 ? 4.665 -2.422 -2.889 1.00 98.62 90 MET A CA 1
ATOM 713 C C . MET A 1 90 ? 5.040 -2.996 -1.517 1.00 98.62 90 MET A C 1
ATOM 715 O O . MET A 1 90 ? 4.228 -2.968 -0.598 1.00 98.62 90 MET A O 1
ATOM 719 N N . GLU A 1 91 ? 6.281 -3.453 -1.335 1.00 98.75 91 GLU A N 1
ATOM 720 C CA . GLU A 1 91 ? 6.804 -3.851 -0.019 1.00 98.75 91 GLU A CA 1
ATOM 721 C C . GLU A 1 91 ? 6.800 -2.686 0.975 1.00 98.75 91 GLU A C 1
ATOM 723 O O . GLU A 1 91 ? 6.418 -2.852 2.134 1.00 98.75 91 GLU A O 1
ATOM 728 N N . VAL A 1 92 ? 7.204 -1.496 0.516 1.00 98.56 92 VAL A N 1
ATOM 729 C CA . VAL A 1 92 ? 7.174 -0.271 1.324 1.00 98.56 92 VAL A CA 1
ATOM 730 C C . VAL A 1 92 ? 5.737 0.104 1.677 1.00 98.56 92 VAL A C 1
ATOM 732 O O . VAL A 1 92 ? 5.461 0.367 2.846 1.00 98.56 92 VAL A O 1
ATOM 735 N N . TYR A 1 93 ? 4.812 0.059 0.712 1.00 98.25 93 TYR A N 1
ATOM 736 C CA . TYR A 1 93 ? 3.388 0.282 0.972 1.00 98.25 93 TYR A CA 1
ATOM 737 C C . TYR A 1 93 ? 2.822 -0.710 1.994 1.00 98.25 93 TYR A C 1
ATOM 739 O O . TYR A 1 93 ? 2.207 -0.294 2.972 1.00 98.25 93 TYR A O 1
ATOM 747 N N . ALA A 1 94 ? 3.066 -2.009 1.815 1.00 98.31 94 ALA A N 1
ATOM 748 C CA . ALA A 1 94 ? 2.564 -3.045 2.712 1.00 98.31 94 ALA A CA 1
ATOM 749 C C . ALA A 1 94 ? 3.126 -2.892 4.134 1.00 98.31 94 ALA A C 1
ATOM 751 O O . ALA A 1 94 ? 2.382 -2.986 5.109 1.00 98.31 94 ALA A O 1
ATOM 752 N N . GLY A 1 95 ? 4.416 -2.560 4.256 1.00 98.38 95 GLY A N 1
ATOM 753 C CA . GLY A 1 95 ? 5.029 -2.217 5.537 1.00 98.38 95 GLY A CA 1
ATOM 754 C C . GLY A 1 95 ? 4.391 -0.988 6.185 1.00 98.38 95 GLY A C 1
ATOM 755 O O . GLY A 1 95 ? 4.123 -0.996 7.386 1.00 98.38 95 GLY A O 1
ATOM 756 N N . PHE A 1 96 ? 4.117 0.061 5.407 1.00 97.94 96 PHE A N 1
ATOM 757 C CA . PHE A 1 96 ? 3.468 1.270 5.916 1.00 97.94 96 PHE A CA 1
ATOM 758 C C . PHE A 1 96 ? 2.027 1.002 6.363 1.00 97.94 96 PHE A C 1
ATOM 760 O O . PHE A 1 96 ? 1.584 1.498 7.404 1.00 97.94 96 PHE A O 1
ATOM 767 N N . LEU A 1 97 ? 1.314 0.160 5.622 1.00 97.19 97 LEU A N 1
ATOM 768 C CA . LEU A 1 97 ? -0.033 -0.261 5.962 1.00 97.19 97 LEU A CA 1
ATOM 769 C C . LEU A 1 97 ? -0.061 -1.064 7.270 1.00 97.19 97 LEU A C 1
ATOM 771 O O . LEU A 1 97 ? -0.831 -0.733 8.167 1.00 97.19 97 LEU A O 1
ATOM 775 N N . GLU A 1 98 ? 0.832 -2.045 7.429 1.00 97.94 98 GLU A N 1
ATOM 776 C CA . GLU A 1 98 ? 0.964 -2.815 8.675 1.00 97.94 98 GLU A CA 1
ATOM 777 C C . GLU A 1 98 ? 1.366 -1.920 9.856 1.00 97.94 98 GLU A C 1
ATOM 779 O O . GLU A 1 98 ? 0.844 -2.057 10.959 1.00 97.94 98 GLU A O 1
ATOM 784 N N . HIS A 1 99 ? 2.270 -0.961 9.642 1.00 97.88 99 HIS A N 1
ATOM 785 C CA . HIS A 1 99 ? 2.642 -0.003 10.681 1.00 97.88 99 HIS A CA 1
ATOM 786 C C . HIS A 1 99 ? 1.452 0.865 11.117 1.00 97.88 99 HIS A C 1
ATOM 788 O O . HIS A 1 99 ? 1.304 1.147 12.311 1.00 97.88 99 HIS A O 1
ATOM 794 N N . THR A 1 100 ? 0.622 1.291 10.160 1.00 96.69 100 THR A N 1
ATOM 795 C CA . THR A 1 100 ? -0.616 2.041 10.413 1.00 96.69 100 THR A CA 1
ATOM 796 C C . THR A 1 100 ? -1.591 1.203 11.236 1.00 96.69 100 THR A C 1
ATOM 798 O O . THR A 1 100 ? -2.060 1.667 12.276 1.00 96.69 100 THR A O 1
ATOM 801 N N . ASP A 1 101 ? -1.812 -0.052 10.842 1.00 96.88 101 ASP A N 1
ATOM 802 C CA . ASP A 1 101 ? -2.636 -1.009 11.587 1.00 96.88 101 ASP A CA 1
ATOM 803 C C . ASP A 1 101 ? -2.120 -1.217 13.020 1.00 96.88 101 ASP A C 1
ATOM 805 O O . ASP A 1 101 ? -2.880 -1.129 13.982 1.00 96.88 101 ASP A O 1
ATOM 809 N N . ALA A 1 102 ? -0.802 -1.329 13.207 1.00 97.44 102 ALA A N 1
ATOM 810 C CA . ALA A 1 102 ? -0.206 -1.430 14.536 1.00 97.44 102 ALA A CA 1
ATOM 811 C C . ALA A 1 102 ? -0.467 -0.189 15.415 1.00 97.44 102 ALA A C 1
ATOM 813 O O . ALA A 1 102 ? -0.558 -0.317 16.639 1.00 97.44 102 ALA A O 1
ATOM 814 N N . GLN A 1 103 ? -0.601 1.013 14.835 1.00 96.19 103 GLN A N 1
ATOM 815 C CA . GLN A 1 103 ? -0.996 2.202 15.605 1.00 96.19 103 GLN A CA 1
ATOM 816 C C . GLN A 1 103 ? -2.486 2.189 15.954 1.00 96.19 103 GLN A C 1
ATOM 818 O O . GLN A 1 103 ? -2.842 2.574 17.068 1.00 96.19 103 GLN A O 1
ATOM 823 N N . VAL A 1 104 ? -3.343 1.704 15.051 1.00 95.88 104 VAL A N 1
ATOM 824 C CA . VAL A 1 104 ? -4.767 1.480 15.346 1.00 95.88 104 VAL A CA 1
ATOM 825 C C . VAL A 1 104 ? -4.915 0.460 16.476 1.00 95.88 104 VAL A C 1
ATOM 827 O O . VAL A 1 104 ? -5.641 0.714 17.432 1.00 95.88 104 VAL A O 1
ATOM 830 N N . GLY A 1 105 ? -4.155 -0.636 16.447 1.00 96.50 105 GLY A N 1
ATOM 831 C CA . GLY A 1 105 ? -4.141 -1.633 17.518 1.00 96.50 105 GLY A CA 1
ATOM 832 C C . GLY A 1 105 ? -3.795 -1.035 18.885 1.00 96.50 105 GLY A C 1
ATOM 833 O O . GLY A 1 105 ? -4.442 -1.355 19.875 1.00 96.50 105 GLY A O 1
ATOM 834 N N . LYS A 1 106 ? -2.841 -0.094 18.964 1.00 97.50 106 LYS A N 1
ATOM 835 C CA . LYS A 1 106 ? -2.544 0.620 20.224 1.00 97.50 106 LYS A CA 1
ATOM 836 C C . LYS A 1 106 ? -3.733 1.427 20.740 1.00 97.50 106 LYS A C 1
ATOM 838 O O . LYS A 1 106 ? -3.927 1.491 21.951 1.00 97.50 106 LYS A O 1
ATOM 843 N N . LEU A 1 107 ? -4.503 2.047 19.846 1.00 95.94 107 LEU A N 1
ATOM 844 C CA . LEU A 1 107 ? -5.711 2.775 20.222 1.00 95.94 107 LEU A CA 1
ATOM 845 C C . LEU A 1 107 ? -6.780 1.819 20.765 1.00 95.94 107 LEU A C 1
ATOM 847 O O . LEU A 1 107 ? -7.333 2.079 21.829 1.00 95.94 107 LEU A O 1
ATOM 851 N N . ILE A 1 108 ? -7.029 0.704 20.073 1.00 96.56 108 ILE A N 1
ATOM 852 C CA . ILE A 1 108 ? -8.003 -0.302 20.515 1.00 96.56 108 ILE A CA 1
ATOM 853 C C . ILE A 1 108 ? -7.597 -0.897 21.868 1.00 96.56 108 ILE A C 1
ATOM 855 O O . ILE A 1 108 ? -8.401 -0.887 22.795 1.00 96.56 108 ILE A O 1
ATOM 859 N N . HIS A 1 109 ? -6.330 -1.284 22.043 1.00 97.81 109 HIS A N 1
ATOM 860 C CA . HIS A 1 109 ? -5.831 -1.779 23.331 1.00 97.81 109 HIS A CA 1
ATOM 861 C C . HIS A 1 109 ? -5.965 -0.744 24.459 1.00 97.81 109 HIS A C 1
ATOM 863 O O . HIS A 1 109 ? -6.170 -1.114 25.613 1.00 97.81 109 HIS A O 1
ATOM 869 N N . ALA A 1 110 ? -5.850 0.555 24.164 1.00 95.88 110 ALA A N 1
ATOM 870 C CA . ALA A 1 110 ? -6.057 1.595 25.170 1.00 95.88 110 ALA A CA 1
ATOM 871 C C . ALA A 1 110 ? -7.528 1.693 25.616 1.00 95.88 110 ALA A C 1
ATOM 873 O O . ALA A 1 110 ? -7.778 1.936 26.796 1.00 95.88 110 ALA A O 1
ATOM 874 N N . ILE A 1 111 ? -8.482 1.475 24.703 1.00 94.69 111 ILE A N 1
ATOM 875 C CA . ILE A 1 111 ? -9.924 1.412 25.007 1.00 94.69 111 ILE A CA 1
ATOM 876 C C . ILE A 1 111 ? -10.253 0.138 25.805 1.00 94.69 111 ILE A C 1
ATOM 878 O O . ILE A 1 111 ? -11.027 0.172 26.759 1.00 94.69 111 ILE A O 1
ATOM 882 N N . GLU A 1 112 ? -9.631 -0.992 25.469 1.00 96.19 112 GLU A N 1
ATOM 883 C CA . GLU A 1 112 ? -9.762 -2.230 26.248 1.00 96.19 112 GLU A CA 1
ATOM 884 C C . GLU A 1 112 ? -9.211 -2.065 27.667 1.00 96.19 112 GLU A C 1
ATOM 886 O O . GLU A 1 112 ? -9.884 -2.398 28.641 1.00 96.19 112 GLU A O 1
ATOM 891 N N . ALA A 1 113 ? -8.018 -1.481 27.803 1.00 96.06 113 ALA A N 1
ATOM 892 C CA . ALA A 1 113 ? -7.391 -1.236 29.098 1.00 96.06 113 ALA A CA 1
ATOM 893 C C . ALA A 1 113 ? -8.171 -0.239 29.973 1.00 96.06 113 ALA A C 1
ATOM 895 O O . ALA A 1 113 ? -7.995 -0.244 31.192 1.00 96.06 113 ALA A O 1
ATOM 896 N N . SER A 1 114 ? -9.027 0.605 29.383 1.00 92.50 114 SER A N 1
ATOM 897 C CA . SER A 1 114 ? -9.916 1.487 30.145 1.00 92.50 114 SER A CA 1
ATOM 898 C C . SER A 1 114 ? -11.191 0.794 30.633 1.00 92.50 114 SER A C 1
ATOM 900 O O . SER A 1 114 ? -11.910 1.386 31.431 1.00 92.50 114 SER A O 1
ATOM 902 N N . GLY A 1 115 ? -11.472 -0.436 30.186 1.00 94.00 115 GLY A N 1
ATOM 903 C CA . GLY A 1 115 ? -12.691 -1.175 30.527 1.00 94.00 115 GLY A CA 1
ATOM 904 C C . GLY A 1 115 ? -13.930 -0.763 29.724 1.00 94.00 115 GLY A C 1
ATOM 905 O O . GLY A 1 115 ? -15.030 -1.186 30.058 1.00 94.00 115 GLY A O 1
ATOM 906 N N . GLU A 1 116 ? -13.767 0.036 28.665 1.00 93.56 116 GLU A N 1
ATOM 907 C CA . GLU A 1 116 ? -14.881 0.607 27.885 1.00 93.56 116 GLU A CA 1
ATOM 908 C C . GLU A 1 116 ? -15.136 -0.133 26.560 1.00 93.56 116 GLU A C 1
ATOM 910 O O . GLU A 1 116 ? -16.022 0.249 25.795 1.00 93.56 116 GLU A O 1
ATOM 915 N N . ALA A 1 117 ? -14.369 -1.186 26.255 1.00 94.62 117 ALA A N 1
ATOM 916 C CA . ALA A 1 117 ? -14.435 -1.880 24.966 1.00 94.62 117 ALA A CA 1
ATOM 917 C C . ALA A 1 117 ? -15.832 -2.432 24.644 1.00 94.62 117 ALA A C 1
ATOM 919 O O . ALA A 1 117 ? -16.346 -2.173 23.558 1.00 94.62 117 ALA A O 1
ATOM 920 N N . ASP A 1 118 ? -16.484 -3.101 25.601 1.00 96.38 118 ASP A N 1
ATOM 921 C CA . ASP A 1 118 ? -17.827 -3.676 25.408 1.00 96.38 118 ASP A CA 1
ATOM 922 C C . ASP A 1 118 ? -18.912 -2.608 25.172 1.00 96.38 118 ASP A C 1
ATOM 924 O O . ASP A 1 118 ? -19.971 -2.900 24.618 1.00 96.38 118 ASP A O 1
ATOM 928 N N . ASN A 1 119 ? -18.643 -1.360 25.569 1.00 95.62 119 ASN A N 1
ATOM 929 C CA . ASN A 1 119 ? -19.525 -0.208 25.387 1.00 95.62 119 ASN A CA 1
ATOM 930 C C . ASN A 1 119 ? -19.030 0.748 24.282 1.00 95.62 119 ASN A C 1
ATOM 932 O O . ASN A 1 119 ? -19.506 1.878 24.165 1.00 95.62 119 ASN A O 1
ATOM 936 N N . THR A 1 120 ? -18.074 0.314 23.454 1.00 96.50 120 THR A N 1
ATOM 937 C CA . THR A 1 120 ? -17.527 1.116 22.357 1.00 96.50 120 THR A CA 1
ATOM 938 C C . THR A 1 120 ? -17.952 0.545 21.009 1.00 96.50 120 THR A C 1
ATOM 940 O O . THR A 1 120 ? -17.583 -0.563 20.632 1.00 96.50 120 THR A O 1
ATOM 943 N N . LEU A 1 121 ? -18.681 1.341 20.223 1.00 97.31 121 LEU A N 1
ATOM 944 C CA . LEU A 1 121 ? -18.959 1.017 18.826 1.00 97.31 121 LEU A CA 1
ATOM 945 C C . LEU A 1 121 ? -17.805 1.496 17.938 1.00 97.31 121 LEU A C 1
ATOM 947 O O . LEU A 1 121 ? -17.554 2.697 17.833 1.00 97.31 121 LEU A O 1
ATOM 951 N N . VAL A 1 122 ? -17.134 0.559 17.269 1.00 96.62 122 VAL A N 1
ATOM 952 C CA . VAL A 1 122 ? -16.016 0.851 16.364 1.00 96.62 122 VAL A CA 1
ATOM 953 C C . VAL A 1 122 ? -16.476 0.770 14.912 1.00 96.62 122 VAL A C 1
ATOM 955 O O . VAL A 1 122 ? -16.924 -0.275 14.445 1.00 96.62 122 VAL A O 1
ATOM 958 N N . PHE A 1 123 ? -16.297 1.867 14.179 1.00 96.00 123 PHE A N 1
ATOM 959 C CA . PHE A 1 123 ? -16.367 1.878 12.721 1.00 96.00 123 PHE A CA 1
ATOM 960 C C . PHE A 1 123 ? -14.950 1.941 12.166 1.00 96.00 123 PHE A C 1
ATOM 962 O O . PHE A 1 123 ? -14.254 2.937 12.355 1.00 96.00 123 PHE A O 1
ATOM 969 N N . TYR A 1 124 ? -14.531 0.882 11.478 1.00 93.31 124 TYR A N 1
ATOM 970 C CA . TYR A 1 124 ? -13.254 0.851 10.780 1.00 93.31 124 TYR A CA 1
ATOM 971 C C . TYR A 1 124 ? -13.497 0.964 9.278 1.00 93.31 124 TYR A C 1
ATOM 973 O O . TYR A 1 124 ? -14.088 0.074 8.666 1.00 93.31 124 TYR A O 1
ATOM 981 N N . VAL A 1 125 ? -13.058 2.078 8.698 1.00 92.06 125 VAL A N 1
ATOM 982 C CA . VAL A 1 125 ? -13.132 2.327 7.259 1.00 92.06 125 VAL A CA 1
ATOM 983 C C . VAL A 1 125 ? -11.721 2.214 6.703 1.00 92.06 125 VAL A C 1
ATOM 985 O O . VAL A 1 125 ? -10.847 3.016 7.029 1.00 92.06 125 VAL A O 1
ATOM 988 N N . PHE A 1 126 ? -11.494 1.176 5.901 1.00 87.62 126 PHE A N 1
ATOM 989 C CA . PHE A 1 126 ? -10.208 0.932 5.266 1.00 87.62 126 PHE A CA 1
ATOM 990 C C . PHE A 1 126 ? -10.118 1.718 3.955 1.00 87.62 126 PHE A C 1
ATOM 992 O O . PHE A 1 126 ? -10.623 1.267 2.929 1.00 87.62 126 PHE A O 1
ATOM 999 N N . GLY A 1 127 ? -9.481 2.889 4.019 1.00 87.38 127 GLY A N 1
ATOM 1000 C CA . GLY A 1 127 ? -9.349 3.815 2.892 1.00 87.38 127 GLY A CA 1
ATOM 1001 C C . GLY A 1 127 ? -10.567 4.724 2.714 1.00 87.38 127 GLY A C 1
ATOM 1002 O O . GLY A 1 127 ? -11.709 4.320 2.914 1.00 87.38 127 GLY A O 1
ATOM 1003 N N . ASP A 1 128 ? -10.322 5.976 2.340 1.00 91.75 128 ASP A N 1
ATOM 1004 C CA . ASP A 1 128 ? -11.349 6.940 1.926 1.00 91.75 128 ASP A CA 1
ATOM 1005 C C . ASP A 1 128 ? -11.638 6.874 0.412 1.00 91.75 128 ASP A C 1
ATOM 1007 O O . ASP A 1 128 ? -12.628 7.433 -0.062 1.00 91.75 128 ASP A O 1
ATOM 1011 N N . ASN A 1 129 ? -10.784 6.172 -0.341 1.00 93.06 129 ASN A N 1
ATOM 1012 C CA . ASN A 1 129 ? -10.885 5.896 -1.772 1.00 93.06 129 ASN A CA 1
ATOM 1013 C C . ASN A 1 129 ? -10.172 4.566 -2.132 1.00 93.06 129 ASN A C 1
ATOM 1015 O O . ASN A 1 129 ? -9.745 3.829 -1.241 1.00 93.06 129 ASN A O 1
ATOM 1019 N N . GLY A 1 130 ? -10.128 4.223 -3.427 1.00 93.50 130 GLY A N 1
ATOM 1020 C CA . GLY A 1 130 ? -9.437 3.031 -3.945 1.00 93.50 130 GLY A CA 1
ATOM 1021 C C . GLY A 1 130 ? -7.912 3.185 -4.019 1.00 93.50 130 GLY A C 1
ATOM 1022 O O . GLY A 1 130 ? -7.330 4.131 -3.498 1.00 93.50 130 GLY A O 1
ATOM 1023 N N . GLY A 1 131 ? -7.240 2.253 -4.687 1.00 93.19 131 GLY A N 1
ATOM 1024 C CA . GLY A 1 131 ? -5.802 2.297 -4.927 1.00 93.19 131 GLY A CA 1
ATOM 1025 C C . GLY A 1 131 ? -5.389 3.529 -5.739 1.00 93.19 131 GLY A C 1
ATOM 1026 O O . GLY A 1 131 ? -5.937 3.808 -6.806 1.00 93.19 131 GLY A O 1
ATOM 1027 N N . SER A 1 132 ? -4.369 4.253 -5.274 1.00 93.88 132 SER A N 1
ATOM 1028 C CA . SER A 1 132 ? -3.868 5.438 -5.976 1.00 93.88 132 SER A CA 1
ATOM 1029 C C . SER A 1 132 ? -2.930 5.059 -7.124 1.00 93.88 132 SER A C 1
ATOM 1031 O O . SER A 1 132 ? -1.975 4.297 -6.966 1.00 93.88 132 SER A O 1
ATOM 1033 N N . ALA A 1 133 ? -3.172 5.630 -8.303 1.00 93.44 133 ALA A N 1
ATOM 1034 C CA . ALA A 1 133 ? -2.333 5.459 -9.487 1.00 93.44 133 ALA A CA 1
ATOM 1035 C C . ALA A 1 133 ? -1.221 6.524 -9.615 1.00 93.44 133 ALA A C 1
ATOM 1037 O O . ALA A 1 133 ? -0.553 6.576 -10.649 1.00 93.44 133 ALA A O 1
ATOM 1038 N N . GLU A 1 134 ? -1.010 7.369 -8.599 1.00 94.69 134 GLU A N 1
ATOM 1039 C CA . GLU A 1 134 ? -0.151 8.564 -8.676 1.00 94.69 134 GLU A CA 1
ATOM 1040 C C . GLU A 1 134 ? 1.343 8.271 -8.877 1.00 94.69 134 GLU A C 1
ATOM 1042 O O . GLU A 1 134 ? 2.074 9.133 -9.356 1.00 94.69 134 GLU A O 1
ATOM 1047 N N . GLY A 1 135 ? 1.803 7.048 -8.596 1.00 94.75 135 GLY A N 1
ATOM 1048 C CA . GLY A 1 135 ? 3.181 6.630 -8.886 1.00 94.75 135 GLY A CA 1
ATOM 1049 C C . GLY A 1 135 ? 3.475 6.360 -10.364 1.00 94.75 135 GLY A C 1
ATOM 1050 O O . GLY A 1 135 ? 4.621 6.093 -10.726 1.00 94.75 135 GLY A O 1
ATOM 1051 N N . GLY A 1 136 ? 2.463 6.414 -11.234 1.00 94.44 136 GLY A N 1
ATOM 1052 C CA . GLY A 1 136 ? 2.598 6.117 -12.657 1.00 94.44 136 GLY A CA 1
ATOM 1053 C C . GLY A 1 136 ? 2.840 4.633 -12.955 1.00 94.44 136 GLY A C 1
ATOM 1054 O O . GLY A 1 136 ? 2.863 3.780 -12.067 1.00 94.44 136 GLY A O 1
ATOM 1055 N N . LEU A 1 137 ? 3.037 4.305 -14.237 1.00 94.31 137 LEU A N 1
ATOM 1056 C CA . LEU A 1 137 ? 3.022 2.916 -14.727 1.00 94.31 137 LEU A CA 1
ATOM 1057 C C . LEU A 1 137 ? 4.058 1.991 -14.072 1.00 94.31 137 LEU A C 1
ATOM 1059 O O . LEU A 1 137 ? 3.808 0.794 -13.953 1.00 94.31 137 LEU A O 1
ATOM 1063 N N . LEU A 1 138 ? 5.205 2.534 -13.658 1.00 93.00 138 LEU A N 1
ATOM 1064 C CA . LEU A 1 138 ? 6.324 1.776 -13.084 1.00 93.00 138 LEU A CA 1
ATOM 1065 C C . LEU A 1 138 ? 6.590 2.111 -11.609 1.00 93.00 138 LEU A C 1
ATOM 1067 O O . LEU A 1 138 ? 7.514 1.558 -11.017 1.00 93.00 138 LEU A O 1
ATOM 1071 N N . GLY A 1 139 ? 5.796 3.000 -11.009 1.00 96.44 139 GLY A N 1
ATOM 1072 C CA . GLY A 1 139 ? 6.116 3.602 -9.719 1.00 96.44 139 GLY A CA 1
ATOM 1073 C C . GLY A 1 139 ? 7.179 4.696 -9.853 1.00 96.44 139 GLY A C 1
ATOM 1074 O O . GLY A 1 139 ? 7.768 4.921 -10.921 1.00 96.44 139 GLY A O 1
ATOM 1075 N N . SER A 1 140 ? 7.448 5.368 -8.740 1.00 97.56 140 SER A N 1
ATOM 1076 C CA . SER A 1 140 ? 8.304 6.556 -8.724 1.00 97.56 140 SER A CA 1
ATOM 1077 C C . SER A 1 140 ? 9.096 6.677 -7.433 1.00 97.56 140 SER A C 1
ATOM 1079 O O . SER A 1 140 ? 8.555 6.424 -6.359 1.00 97.56 140 SER A O 1
ATOM 1081 N N . VAL A 1 141 ? 10.340 7.145 -7.527 1.00 97.88 141 VAL A N 1
ATOM 1082 C CA . VAL A 1 141 ? 11.130 7.601 -6.372 1.00 97.88 141 VAL A CA 1
ATOM 1083 C C . VAL A 1 141 ? 10.567 8.925 -5.847 1.00 97.88 141 VAL A C 1
ATOM 1085 O O . VAL A 1 141 ? 10.550 9.144 -4.639 1.00 97.88 141 VAL A O 1
ATOM 1088 N N . ASN A 1 142 ? 10.072 9.787 -6.736 1.00 96.88 142 ASN A N 1
ATOM 1089 C CA . ASN A 1 142 ? 9.372 11.037 -6.474 1.00 96.88 142 ASN A CA 1
ATOM 1090 C C . ASN A 1 142 ? 8.144 11.163 -7.393 1.00 96.88 142 ASN A C 1
ATOM 1092 O O . ASN A 1 142 ? 8.265 11.539 -8.563 1.00 96.88 142 ASN A O 1
ATOM 1096 N N . TYR A 1 143 ? 6.947 10.904 -6.860 1.00 94.00 143 TYR A N 1
ATOM 1097 C CA . TYR A 1 143 ? 5.721 10.886 -7.672 1.00 94.00 143 TYR A CA 1
ATOM 1098 C C . TYR A 1 143 ? 5.329 12.261 -8.249 1.00 94.00 143 TYR A C 1
ATOM 1100 O O . TYR A 1 143 ? 4.618 12.334 -9.249 1.00 94.00 143 TYR A O 1
ATOM 1108 N N . PHE A 1 144 ? 5.868 13.365 -7.716 1.00 94.12 144 PHE A N 1
ATOM 1109 C CA . PHE A 1 144 ? 5.671 14.703 -8.286 1.00 94.12 144 PHE A CA 1
ATOM 1110 C C . PHE A 1 144 ? 6.590 15.018 -9.476 1.00 94.12 144 PHE A C 1
ATOM 1112 O O . PHE A 1 144 ? 6.338 15.985 -10.198 1.00 94.12 144 PHE A O 1
ATOM 1119 N N . ALA A 1 145 ? 7.651 14.239 -9.717 1.00 91.69 145 ALA A N 1
ATOM 1120 C CA . ALA A 1 145 ? 8.633 14.551 -10.757 1.00 91.69 145 ALA A CA 1
ATOM 1121 C C . ALA A 1 145 ? 7.998 14.588 -12.160 1.00 91.69 145 ALA A C 1
ATOM 1123 O O . ALA A 1 145 ? 8.218 15.532 -12.926 1.00 91.69 145 ALA A O 1
ATOM 1124 N N . ALA A 1 146 ? 7.131 13.616 -12.465 1.00 86.88 146 ALA A N 1
ATOM 1125 C CA . ALA A 1 146 ? 6.396 13.560 -13.727 1.00 86.88 146 ALA A CA 1
ATOM 1126 C C . ALA A 1 146 ? 5.431 14.749 -13.894 1.00 86.88 146 ALA A C 1
ATOM 1128 O O . ALA A 1 146 ? 5.393 15.350 -14.968 1.00 86.88 146 ALA A O 1
ATOM 1129 N N . ASN A 1 147 ? 4.741 15.157 -12.821 1.00 85.56 147 ASN A N 1
ATOM 1130 C CA . ASN A 1 147 ? 3.832 16.314 -12.821 1.00 85.56 147 ASN A CA 1
ATOM 1131 C C . ASN A 1 147 ? 4.560 17.632 -13.129 1.00 85.56 147 ASN A C 1
ATOM 1133 O O . ASN A 1 147 ? 3.959 18.578 -13.632 1.00 85.56 147 ASN A O 1
ATOM 1137 N N . HIS A 1 148 ? 5.869 17.690 -12.874 1.00 90.00 148 HIS A N 1
ATOM 1138 C CA . HIS A 1 148 ? 6.729 18.829 -13.197 1.00 90.00 148 HIS A CA 1
ATOM 1139 C C . HIS A 1 148 ? 7.495 18.664 -14.523 1.00 90.00 148 HIS A C 1
ATOM 1141 O O . HIS A 1 148 ? 8.477 19.370 -14.762 1.00 90.00 148 HIS A O 1
ATOM 1147 N N . GLY A 1 149 ? 7.078 17.731 -15.387 1.00 90.81 149 GLY A N 1
ATOM 1148 C CA . GLY A 1 149 ? 7.690 17.500 -16.698 1.00 90.81 149 GLY A CA 1
ATOM 1149 C C . GLY A 1 149 ? 9.060 16.819 -16.642 1.00 90.81 149 GLY A C 1
ATOM 1150 O O . GLY A 1 149 ? 9.827 16.907 -17.599 1.00 90.81 149 GLY A O 1
ATOM 1151 N N . LYS A 1 150 ? 9.388 16.154 -15.527 1.00 92.38 150 LYS A N 1
ATOM 1152 C CA . LYS A 1 150 ? 10.658 15.447 -15.308 1.00 92.38 150 LYS A CA 1
ATOM 1153 C C . LYS A 1 150 ? 10.401 13.963 -15.013 1.00 92.38 150 LYS A C 1
ATOM 1155 O O . LYS A 1 150 ? 10.580 13.535 -13.874 1.00 92.38 150 LYS A O 1
ATOM 1160 N N . PRO A 1 151 ? 9.939 13.174 -15.999 1.00 91.19 151 PRO A N 1
ATOM 1161 C CA . PRO A 1 151 ? 9.722 11.747 -15.794 1.00 91.19 151 PRO A CA 1
ATOM 1162 C C . PRO A 1 151 ? 11.038 11.041 -15.439 1.00 91.19 151 PRO A C 1
ATOM 1164 O O . PRO A 1 151 ? 12.087 11.319 -16.021 1.00 91.19 151 PRO A O 1
ATOM 1167 N N . GLU A 1 152 ? 10.974 10.119 -14.483 1.00 95.12 152 GLU A N 1
ATOM 1168 C CA . GLU A 1 152 ? 12.135 9.343 -14.044 1.00 95.12 152 GLU A CA 1
ATOM 1169 C C . GLU A 1 152 ? 12.524 8.278 -15.074 1.00 95.12 152 GLU A C 1
ATOM 1171 O O . GLU A 1 152 ? 11.663 7.597 -15.647 1.00 95.12 152 GLU A O 1
ATOM 1176 N N . THR A 1 153 ? 13.830 8.093 -15.265 1.00 95.62 153 THR A N 1
ATOM 1177 C CA . THR A 1 153 ? 14.393 6.988 -16.048 1.00 95.62 153 THR A CA 1
ATOM 1178 C C . THR A 1 153 ? 14.508 5.723 -15.196 1.00 95.62 153 THR A C 1
ATOM 1180 O O . THR A 1 153 ? 14.556 5.784 -13.966 1.00 95.62 153 THR A O 1
ATOM 1183 N N . ASP A 1 154 ? 14.607 4.562 -15.842 1.00 95.56 154 ASP A N 1
ATOM 1184 C CA . ASP A 1 154 ? 14.824 3.292 -15.133 1.00 95.56 154 ASP A CA 1
ATOM 1185 C C . ASP A 1 154 ? 16.189 3.242 -14.429 1.00 95.56 154 ASP A C 1
ATOM 1187 O O . ASP A 1 154 ? 16.304 2.696 -13.332 1.00 95.56 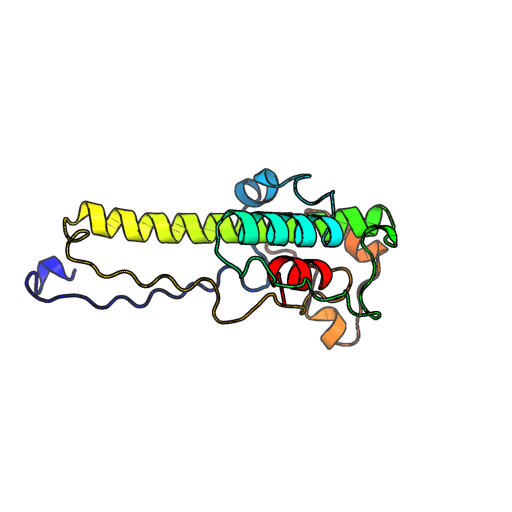154 ASP A O 1
ATOM 1191 N N . GLU A 1 155 ? 17.199 3.899 -15.008 1.00 97.38 155 GLU A N 1
ATOM 1192 C CA . GLU A 1 155 ? 18.504 4.139 -14.381 1.00 97.38 155 GLU A CA 1
ATOM 1193 C C . GLU A 1 155 ? 18.335 4.883 -13.044 1.00 97.38 155 GLU A C 1
ATOM 1195 O O . GLU A 1 155 ? 18.824 4.430 -12.010 1.00 97.38 155 GLU A O 1
ATOM 1200 N N . TYR A 1 156 ? 17.574 5.986 -13.035 1.00 97.19 156 TYR A N 1
ATOM 1201 C CA . TYR A 1 156 ? 17.333 6.780 -11.829 1.00 97.19 156 TYR A CA 1
ATOM 1202 C C . TYR A 1 156 ? 16.605 5.970 -10.750 1.00 97.19 156 TYR A C 1
ATOM 1204 O O . TYR A 1 156 ? 17.043 5.950 -9.599 1.00 97.19 156 TYR A O 1
ATOM 1212 N N . ARG A 1 157 ? 15.543 5.244 -11.126 1.00 97.44 157 ARG A N 1
ATOM 1213 C CA . ARG A 1 157 ? 14.813 4.335 -10.225 1.00 97.44 157 ARG A CA 1
ATOM 1214 C C . ARG A 1 157 ? 15.732 3.284 -9.606 1.00 97.44 157 ARG A C 1
ATOM 1216 O O . ARG A 1 157 ? 15.688 3.057 -8.399 1.00 97.44 157 ARG A O 1
ATOM 1223 N N . THR A 1 158 ? 16.588 2.671 -10.422 1.00 97.00 158 THR A N 1
ATOM 1224 C CA . THR A 1 158 ? 17.528 1.632 -9.982 1.00 97.00 158 THR A CA 1
ATOM 1225 C C . THR A 1 158 ? 18.550 2.183 -8.992 1.00 97.00 158 THR A C 1
ATOM 1227 O O . THR A 1 158 ? 18.786 1.564 -7.956 1.00 97.00 158 THR A O 1
ATOM 1230 N N . GLN A 1 159 ? 19.111 3.363 -9.270 1.00 97.81 159 GLN A N 1
ATOM 1231 C CA . GLN A 1 159 ? 20.108 4.013 -8.413 1.00 97.81 159 GLN A CA 1
ATOM 1232 C C . GLN A 1 159 ? 19.548 4.456 -7.049 1.00 97.81 159 GLN A C 1
ATOM 1234 O O . GLN A 1 159 ? 20.311 4.572 -6.094 1.00 97.81 159 GLN A O 1
ATOM 1239 N N . HIS A 1 160 ? 18.233 4.683 -6.937 1.00 98.19 160 HIS A N 1
ATOM 1240 C CA . HIS A 1 160 ? 17.596 5.229 -5.728 1.00 98.19 160 HIS A CA 1
ATOM 1241 C C . HIS A 1 160 ? 16.631 4.253 -5.036 1.00 98.19 160 HIS A C 1
ATOM 1243 O O . HIS A 1 160 ? 15.902 4.644 -4.125 1.00 98.19 160 HIS A O 1
ATOM 1249 N N . ILE A 1 161 ? 16.622 2.976 -5.426 1.00 97.75 161 ILE A N 1
ATOM 1250 C CA . ILE A 1 161 ? 15.713 1.966 -4.861 1.00 97.75 161 ILE A CA 1
ATOM 1251 C C . ILE A 1 161 ? 15.878 1.777 -3.342 1.00 97.75 161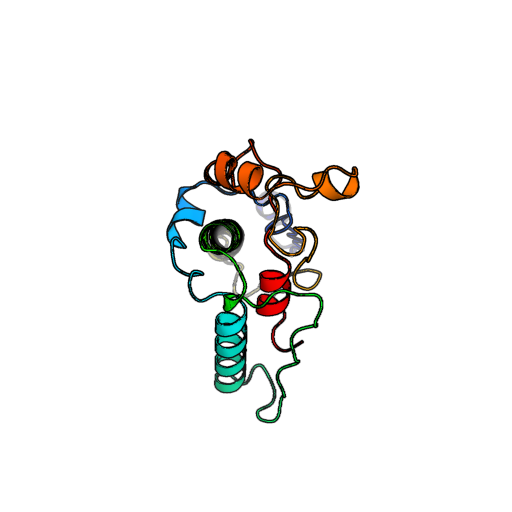 ILE A C 1
ATOM 1253 O O . ILE A 1 161 ? 14.910 1.485 -2.639 1.00 97.75 161 ILE A O 1
ATOM 1257 N N . ASP A 1 162 ? 17.086 1.987 -2.818 1.00 97.19 162 ASP A N 1
ATOM 1258 C CA . ASP A 1 162 ? 17.372 1.846 -1.387 1.00 97.19 162 ASP A CA 1
ATOM 1259 C C . ASP A 1 162 ? 16.894 3.060 -0.565 1.00 97.19 162 ASP A C 1
ATOM 1261 O O . ASP A 1 162 ? 16.796 2.975 0.657 1.00 97.19 162 ASP A O 1
ATOM 1265 N N . ALA A 1 163 ? 16.534 4.173 -1.220 1.00 97.75 163 ALA A N 1
ATOM 1266 C CA . ALA A 1 163 ? 15.939 5.346 -0.574 1.00 97.75 163 ALA A CA 1
ATOM 1267 C C . ALA A 1 163 ? 14.415 5.219 -0.377 1.00 97.75 163 ALA A C 1
ATOM 1269 O O . ALA A 1 163 ? 13.801 6.051 0.294 1.00 97.75 163 ALA A O 1
ATOM 1270 N N . LEU A 1 164 ? 13.773 4.205 -0.969 1.00 98.06 164 LEU A N 1
ATOM 1271 C CA . LEU A 1 164 ? 12.323 4.028 -0.874 1.00 98.06 164 LEU A CA 1
ATOM 1272 C C . LEU A 1 164 ? 11.910 3.717 0.571 1.00 98.06 164 LEU A C 1
ATOM 1274 O O . LEU A 1 164 ? 12.459 2.814 1.204 1.00 98.06 164 LEU A O 1
ATOM 1278 N N . GLY A 1 165 ? 10.914 4.443 1.082 1.00 96.56 165 GLY A N 1
ATOM 1279 C CA . GLY A 1 165 ? 10.451 4.307 2.466 1.00 96.56 165 GLY A CA 1
ATOM 1280 C C . GLY A 1 165 ? 11.118 5.259 3.460 1.00 96.56 165 GLY A C 1
ATOM 1281 O O . GLY A 1 165 ? 10.654 5.338 4.596 1.00 96.56 165 GLY A O 1
ATOM 1282 N N . THR A 1 166 ? 12.158 5.990 3.049 1.00 97.12 166 THR A N 1
ATOM 1283 C CA . THR A 1 166 ? 12.901 6.932 3.902 1.00 97.12 166 THR A CA 1
ATOM 1284 C C . THR A 1 166 ? 12.600 8.386 3.544 1.00 97.12 166 THR A C 1
ATOM 1286 O O . THR A 1 166 ? 11.998 8.687 2.512 1.00 97.12 166 THR A O 1
ATOM 1289 N N . GLU A 1 167 ? 13.093 9.308 4.366 1.00 95.69 167 GLU A N 1
ATOM 1290 C CA . GLU A 1 167 ? 13.051 10.755 4.151 1.00 95.69 167 GLU A CA 1
ATOM 1291 C C . GLU A 1 167 ? 13.755 11.229 2.863 1.00 95.69 167 GLU A C 1
ATOM 1293 O O . GLU A 1 167 ? 13.610 12.386 2.470 1.00 95.69 167 GLU A O 1
ATOM 1298 N N . HIS A 1 168 ? 14.517 10.356 2.194 1.00 96.81 168 HIS A N 1
ATOM 1299 C CA . HIS A 1 168 ? 15.255 10.664 0.967 1.00 96.81 168 HIS A CA 1
ATOM 1300 C C . HIS A 1 168 ? 14.482 10.358 -0.322 1.00 96.81 168 HIS A C 1
ATOM 1302 O O . HIS A 1 168 ? 15.013 10.562 -1.414 1.00 96.81 168 HIS A O 1
ATOM 1308 N N . SER A 1 169 ? 13.239 9.886 -0.226 1.00 97.06 169 SER A N 1
ATOM 1309 C CA . SER A 1 169 ? 12.364 9.680 -1.382 1.00 97.06 169 SER A CA 1
ATOM 1310 C C . SER A 1 169 ? 10.989 10.302 -1.159 1.00 97.06 169 SER A C 1
ATOM 1312 O O . SER A 1 169 ? 10.565 10.554 -0.034 1.00 97.06 169 SER A O 1
ATOM 1314 N N . TYR A 1 170 ? 10.274 10.542 -2.251 1.00 96.69 170 TYR A N 1
ATOM 1315 C CA . TYR A 1 170 ? 8.870 10.942 -2.256 1.00 96.69 170 TYR A CA 1
ATOM 1316 C C . TYR A 1 170 ? 8.066 9.872 -3.010 1.00 96.69 170 TYR A C 1
ATOM 1318 O O . TYR A 1 170 ? 7.425 10.132 -4.027 1.00 96.69 170 TYR A O 1
ATOM 1326 N N . THR A 1 171 ? 8.233 8.622 -2.570 1.00 97.12 171 THR A N 1
ATOM 1327 C CA . THR A 1 171 ? 7.910 7.437 -3.372 1.00 97.12 171 THR A CA 1
ATOM 1328 C C . THR A 1 171 ? 6.417 7.116 -3.426 1.00 97.12 171 THR A C 1
ATOM 1330 O O . THR A 1 171 ? 5.671 7.400 -2.486 1.00 97.12 171 THR A O 1
ATOM 1333 N N . HIS A 1 172 ? 6.005 6.481 -4.524 1.00 97.62 172 HIS A N 1
ATOM 1334 C CA . HIS A 1 172 ? 4.684 5.889 -4.717 1.00 97.62 172 HIS A CA 1
ATOM 1335 C C . HIS A 1 172 ? 4.805 4.602 -5.553 1.00 97.62 172 HIS A C 1
ATOM 1337 O O . HIS A 1 172 ? 5.681 4.482 -6.415 1.00 97.62 172 HIS A O 1
ATOM 1343 N N . TYR A 1 173 ? 3.920 3.632 -5.305 1.00 97.88 173 TYR A N 1
ATOM 1344 C CA . TYR A 1 173 ? 3.861 2.372 -6.046 1.00 97.88 173 TYR A CA 1
ATOM 1345 C C . TYR A 1 173 ? 3.291 2.509 -7.462 1.00 97.88 173 TYR A C 1
ATOM 1347 O O . TYR A 1 173 ? 2.577 3.462 -7.774 1.00 97.88 173 TYR A O 1
ATOM 1355 N N . ALA A 1 174 ? 3.605 1.525 -8.307 1.00 97.25 174 ALA A N 1
ATOM 1356 C CA . ALA A 1 174 ? 3.155 1.441 -9.695 1.00 97.25 174 ALA A CA 1
ATOM 1357 C C . ALA A 1 174 ? 1.632 1.283 -9.838 1.00 97.25 174 ALA A C 1
ATOM 1359 O O . ALA A 1 174 ? 1.019 0.534 -9.081 1.00 97.25 174 ALA A O 1
ATOM 1360 N N . THR A 1 175 ? 1.031 1.870 -10.878 1.00 96.62 175 THR A N 1
ATOM 1361 C CA . THR A 1 175 ? -0.414 1.755 -11.178 1.00 96.62 175 THR A CA 1
ATOM 1362 C C . THR A 1 175 ? -0.912 0.303 -11.245 1.00 96.62 175 THR A C 1
ATOM 1364 O O . THR A 1 175 ? -2.049 0.025 -10.870 1.00 96.62 175 THR A O 1
ATOM 1367 N N . GLY A 1 176 ? -0.057 -0.649 -11.640 1.00 97.50 176 GLY A N 1
ATOM 1368 C CA . GLY A 1 176 ? -0.371 -2.082 -11.586 1.00 97.50 176 GLY A CA 1
ATOM 1369 C C . GLY A 1 176 ? -0.776 -2.568 -10.195 1.00 97.50 176 GLY A C 1
ATOM 1370 O O . GLY A 1 176 ? -1.700 -3.371 -10.069 1.00 97.50 176 GLY A O 1
ATOM 1371 N N . TRP A 1 177 ? -0.144 -2.044 -9.145 1.00 98.06 177 TRP A N 1
ATOM 1372 C CA . TRP A 1 177 ? -0.504 -2.352 -7.765 1.00 98.06 177 TRP A CA 1
ATOM 1373 C C . TRP A 1 177 ? -1.813 -1.699 -7.338 1.00 98.06 177 TRP A C 1
ATOM 1375 O O . TRP A 1 177 ? -2.600 -2.380 -6.688 1.00 98.06 177 TRP A O 1
ATOM 1385 N N . ALA A 1 178 ? -2.091 -0.459 -7.763 1.00 96.50 178 ALA A N 1
ATOM 1386 C CA . ALA A 1 178 ? -3.393 0.184 -7.547 1.00 96.50 178 ALA A CA 1
ATOM 1387 C C . ALA A 1 178 ? -4.520 -0.717 -8.068 1.00 96.50 178 ALA A C 1
ATOM 1389 O O . ALA A 1 178 ? -5.399 -1.140 -7.323 1.00 96.50 178 ALA A O 1
ATOM 1390 N N . TRP A 1 179 ? -4.387 -1.135 -9.330 1.00 97.00 179 TRP A N 1
ATOM 1391 C CA . TRP A 1 179 ? -5.314 -2.063 -9.959 1.00 97.00 179 TRP A CA 1
ATOM 1392 C C . TRP A 1 179 ? -5.386 -3.392 -9.208 1.00 97.00 179 TRP A C 1
ATOM 1394 O O . TRP A 1 179 ? -6.474 -3.865 -8.920 1.00 97.00 179 TRP A O 1
ATOM 1404 N N . ALA A 1 180 ? -4.270 -4.026 -8.842 1.00 97.50 180 ALA A N 1
ATOM 1405 C CA . ALA A 1 180 ? -4.336 -5.283 -8.094 1.00 97.50 180 ALA A CA 1
ATOM 1406 C C . ALA A 1 180 ? -5.062 -5.141 -6.744 1.00 97.50 180 ALA A C 1
ATOM 1408 O O . ALA A 1 180 ? -5.817 -6.041 -6.373 1.00 97.50 180 ALA A O 1
ATOM 1409 N N . MET A 1 181 ? -4.859 -4.039 -6.020 1.00 95.50 181 MET A N 1
ATOM 1410 C CA . MET A 1 181 ? -5.48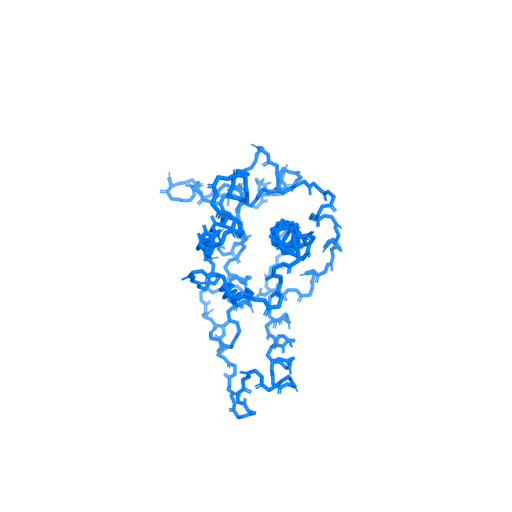2 -3.817 -4.712 1.00 95.50 181 MET A CA 1
ATOM 1411 C C . MET A 1 181 ? -6.973 -3.465 -4.813 1.00 95.50 181 MET A C 1
ATOM 1413 O O . MET A 1 181 ? -7.730 -3.849 -3.926 1.00 95.50 181 MET A O 1
ATOM 1417 N N . ASP A 1 182 ? -7.419 -2.888 -5.931 1.00 95.31 182 ASP A N 1
ATOM 1418 C CA . ASP A 1 182 ? -8.834 -2.585 -6.208 1.00 95.31 182 ASP A CA 1
ATOM 1419 C C . ASP A 1 182 ? -9.654 -3.776 -6.736 1.00 95.31 182 ASP A C 1
ATOM 1421 O O . ASP A 1 182 ? -10.782 -3.625 -7.206 1.00 95.31 182 ASP A O 1
ATOM 1425 N N . THR A 1 183 ? -9.127 -5.001 -6.645 1.00 96.62 183 THR A N 1
ATOM 1426 C CA . THR A 1 183 ? -9.853 -6.219 -7.044 1.00 96.62 183 THR A CA 1
ATOM 1427 C C . THR A 1 183 ? -11.258 -6.277 -6.412 1.00 96.62 183 THR A C 1
ATOM 1429 O O . THR A 1 183 ? -11.363 -6.197 -5.184 1.00 96.62 183 THR A O 1
ATOM 1432 N N . PRO A 1 184 ? -12.335 -6.535 -7.189 1.00 93.69 184 PRO A N 1
ATOM 1433 C CA . PRO A 1 184 ? -12.365 -6.992 -8.586 1.00 93.69 184 PRO A CA 1
ATOM 1434 C C . PRO A 1 184 ? -12.543 -5.898 -9.649 1.00 93.69 184 PRO A C 1
ATOM 1436 O O . PRO A 1 184 ? -12.774 -6.255 -10.810 1.00 93.69 184 PRO A O 1
ATOM 1439 N N . TYR A 1 185 ? -12.496 -4.622 -9.265 1.00 87.38 185 TYR A N 1
ATOM 1440 C CA . TYR A 1 185 ? -12.861 -3.481 -10.104 1.00 87.38 185 TYR A CA 1
ATOM 1441 C C . TYR A 1 185 ? -11.695 -3.034 -10.988 1.00 87.38 185 TYR A C 1
ATOM 1443 O O . TYR A 1 185 ? -10.523 -3.200 -10.570 1.00 87.38 185 TYR A O 1
#

Radius of gyration: 19.49 Å; chains: 1; bounding box: 41×37×58 Å

Foldseek 3Di:
DCCVPPVPDDDDDDDDDCPPPWPLADPCVLLVVCVPVCLVDLVVLLVVVQVVCCVVVVDDVPDDADDDDPPADDLVRDDPLLSNLQSSQVSSNRSRNVVVVVVVVVVQVVCVVVVCNVVDDDDDDDDPDAQDQQLERSWDQASCCVVVVRDDDSVRSNVCSVCRNHPNGRTHHHNSNSSSRRPRD

pLDDT: mean 94.85, std 6.3, range [54.62, 98.75]

Secondary structure (DSSP, 8-state):
-HHHH-TTSPP-------TTSSS-B--HHHHGGGTTTTTTHHHHHHHHHHHHHHHHTSS-TT--PPPPPTTSPPGGGS-HHHHHHHHHHHHHHHHHHHHHHHHHHHHHHHHHHTT-GGG--------SSS---TT-TT-BSBTHHHHTT-PPPHHHHHHTGGGTBSTT-B-B--HHHHHHHTTT-

Sequence (185 aa):
MQHSVAPERPFLLYFSTGGAHAPLHVPAAWSDKYKGKFDGGWDAMRKEIFARQKKAGIIPKDAKLTKREDAMPAWDSLTPEQKRFAARTMEVYAGFLEHTDAQVGKLIHAIEASGEADNTLVFYVFGDNGGSAEGGLLGSVNYFAANHGKPETDEYRTQHIDALGTEHSYTHYATGWAWAMDTPY